Protein 3I0W (pdb70)

Organism: Clostridium acetobutylicum (strain ATCC 824 / DSM 792 / JCM 1419 / IAM 19013 / LMG 5710 / NBRC 13948 / NRRL B-527 / VKM B-1787 / 2291 / W) (NCBI:txid272562)

Solvent-accessible surface area: 13480 Å² total; per-residue (Å²): 109,8,18,85,127,42,86,100,109,195,69,2,0,20,0,70,82,8,112,32,3,81,16,98,18,0,4,42,0,11,0,6,15,22,12,131,128,36,159,112,22,13,4,7,0,17,11,92,87,52,3,0,12,0,41,49,101,63,122,37,1,15,1,53,55,9,64,55,98,34,4,122,104,52,2,0,67,5,0,0,2,102,71,69,0,36,90,1,20,132,72,9,35,184,28,111,81,2,96,149,6,1,65,80,0,69,1,2,0,2,1,69,16,46,22,17,22,3,0,0,2,10,1,0,19,35,139,46,181,28,76,79,4,72,118,0,1,58,48,0,0,88,102,23,14,125,141,25,146,24,124,77,133,99,38,52,0,23,5,72,46,92,97,0,64,121,9,72,78,137,36,0,86,101,1,52,0,39,105,18,1,89,58,0,63,40,0,0,33,41,26,111,100,48,106,14,79,23,145,133,2,70,86,27,86,36,86,89,0,6,93,39,0,76,108,2,82,25,11,27,76,50,6,0,0,7,0,0,1,4,0,4,36,27,32,19,0,0,2,8,32,71,44,0,50,69,5,0,56,85,61,37,22,48,115,128,37,57,93,148,133,0,29,60,72,0,49,143,98,18,30,84,20,0,0,2,0,6,3,3,1,22,6,64,0,72,71,70,110,88

Secondary structure (DSSP, 8-state):
----EEEE-SSEEEEES--S--HHHHHSSSS-SSEEE-TTS-EEEEETTEEEEEEEETTEEEEET--HHHIIIIIHHHTTTTS-HHHHHHHHTTSHHHHHHHHHTTT-------HHHHHHHHHHHTT--HHHHHHHHHHHHHHHSPEEEETTEEEEPPPPHHHHTT--HHHHHHTT-GGGHHHHHHHHHHHHTTSS-HHHHHHS-HHHHHHHHTTSTT--HHHHHHHHHHHH--TT-----HHHHHHHHHHTS-TT--HHHHHHHHHHHHGGGHHHHHHHHHHHHHHTT-

Sequence (290 aa):
MDFDMIEEKKDSVIVRNVENFELKDIFDCGQCFRWHHRQENGNYIGIIAFEKVVEVQKIGEDVVIYNINEEEFKNVWSEYFDLYRRDYGEIKKELSRDPLLKKSVDFGEGIRILRQDPFEILLSFIISANNRIPMIKKCINNISEKAGKKLEYKGKIYYAFPTVDKLHEFTEKDFEECTAGFRAKYLKDTVDRIYNGELNLEYIKSLNDNECHEELKKFMMGVGPQQVADCIMLFSMQKYSAFPVDTWVKKAMMSLYVAPDVSLKKIRDFGREKFGSLSGFAQQYLFYYARENNI

Radius of gyration: 18.71 Å; Cα contacts (8 Å, |Δi|>4): 494; chains: 1; bounding box: 48×48×46 Å

CATH classification: 3.30.310.260 (+2 more: 1.10.340.30, 1.10.1670.10)

Structure (mmCIF, N/CA/C/O backbone):
data_3I0W
#
_entry.id   3I0W
#
_cell.length_a   92.400
_cell.length_b   92.400
_cell.length_c   191.050
_cell.angle_alpha   90.00
_cell.angle_beta   90.00
_cell.angle_gamma   120.00
#
_symmetry.space_group_name_H-M   'P 65 2 2'
#
loop_
_entity.id
_entity.type
_entity.pdbx_description
1 polymer 8-oxoguanine-DNA-glycosylase
2 polymer "5'-D(*AP*TP*CP*CP*AP*(8OG)P*GP*TP*CP*TP*AP*CP*C)-3'"
3 polymer "5'-D(*GP*GP*TP*AP*GP*AP*CP*CP*TP*GP*GP*A)-3'"
4 non-polymer 1,2-ETHANEDIOL
5 non-polymer 'SODIUM ION'
6 water water
#
loop_
_atom_site.group_PDB
_atom_site.id
_atom_site.type_symbol
_atom_site.label_atom_id
_atom_site.label_alt_id
_atom_site.label_comp_id
_atom_site.label_asym_id
_atom_site.label_entity_id
_atom_site.label_seq_id
_atom_site.pdbx_PDB_ins_code
_atom_site.Cartn_x
_atom_site.Cartn_y
_atom_site.Cartn_z
_atom_site.occupancy
_atom_site.B_iso_or_equiv
_atom_site.auth_seq_id
_atom_site.auth_comp_id
_atom_site.auth_asym_id
_atom_site.auth_atom_id
_atom_site.pdbx_PDB_model_num
ATOM 1 N N . MET A 1 1 ? 45.624 -16.983 -1.421 1.00 18.89 1 MET A N 1
ATOM 2 C CA . MET A 1 1 ? 44.262 -17.551 -1.632 1.00 18.65 1 MET A CA 1
ATOM 3 C C . MET A 1 1 ? 44.130 -18.027 -3.071 1.00 18.83 1 MET A C 1
ATOM 4 O O . MET A 1 1 ? 44.811 -17.510 -3.961 1.00 18.01 1 MET A O 1
ATOM 9 N N . ASP A 1 2 ? 43.255 -19.006 -3.300 1.00 17.34 2 ASP A N 1
ATOM 10 C CA . ASP A 1 2 ? 43.063 -19.551 -4.641 1.00 17.64 2 ASP A CA 1
ATOM 11 C C . ASP A 1 2 ? 41.951 -18.907 -5.472 1.00 18.18 2 ASP A C 1
ATOM 12 O O . ASP A 1 2 ? 41.240 -19.579 -6.217 1.00 19.03 2 ASP A O 1
ATOM 17 N N . PHE A 1 3 ? 41.813 -17.593 -5.330 1.00 19.71 3 PHE A N 1
ATOM 18 C CA . PHE A 1 3 ? 40.845 -16.801 -6.088 1.00 20.72 3 PHE A CA 1
ATOM 19 C C . PHE A 1 3 ? 41.334 -15.365 -5.916 1.00 22.94 3 PHE A C 1
ATOM 20 O O . PHE A 1 3 ? 42.204 -15.118 -5.087 1.00 21.32 3 PHE A O 1
ATOM 28 N N . ASP A 1 4 ? 40.832 -14.413 -6.691 1.00 26.46 4 ASP A N 1
ATOM 29 C CA . ASP A 1 4 ? 41.330 -13.059 -6.483 1.00 30.77 4 ASP A CA 1
ATOM 30 C C . ASP A 1 4 ? 40.259 -12.043 -6.111 1.00 32.56 4 ASP A C 1
ATOM 31 O O . ASP A 1 4 ? 40.514 -11.131 -5.330 1.00 35.48 4 ASP A O 1
ATOM 36 N N . MET A 1 5 ? 39.064 -12.191 -6.663 1.00 34.38 5 MET A N 1
ATOM 37 C CA . MET A 1 5 ? 37.982 -11.272 -6.337 1.00 34.85 5 MET A CA 1
ATOM 38 C C . MET A 1 5 ? 36.632 -11.939 -6.511 1.00 34.36 5 MET A C 1
ATOM 39 O O . MET A 1 5 ? 36.534 -13.037 -7.059 1.00 33.64 5 MET A O 1
ATOM 44 N N . ILE A 1 6 ? 35.589 -11.278 -6.028 1.00 34.40 6 ILE A N 1
ATOM 45 C CA . ILE A 1 6 ? 34.244 -11.813 -6.142 1.00 35.02 6 ILE A CA 1
ATOM 46 C C . ILE A 1 6 ? 33.289 -10.722 -6.590 1.00 35.39 6 ILE A C 1
ATOM 47 O O . ILE A 1 6 ? 33.576 -9.534 -6.455 1.00 35.58 6 ILE A O 1
ATOM 52 N N . GLU A 1 7 ? 32.155 -11.140 -7.135 1.00 35.63 7 GLU A N 1
ATOM 53 C CA . GLU A 1 7 ? 31.133 -10.213 -7.591 1.00 37.34 7 GLU A CA 1
ATOM 54 C C . GLU A 1 7 ? 29.786 -10.675 -7.061 1.00 36.78 7 GLU A C 1
ATOM 55 O O . GLU A 1 7 ? 29.314 -11.758 -7.405 1.00 36.04 7 GLU A O 1
ATOM 61 N N . GLU A 1 8 ? 29.175 -9.855 -6.214 1.00 37.35 8 GLU A N 1
ATOM 62 C CA . GLU A 1 8 ? 27.878 -10.190 -5.647 1.00 38.61 8 GLU A CA 1
ATOM 63 C C . GLU A 1 8 ? 26.761 -9.842 -6.616 1.00 39.57 8 GLU A C 1
ATOM 64 O O . GLU A 1 8 ? 26.583 -8.680 -6.982 1.00 40.10 8 GLU A O 1
ATOM 70 N N . LYS A 1 9 ? 26.018 -10.857 -7.039 1.00 39.85 9 LYS A N 1
ATOM 71 C CA . LYS A 1 9 ? 24.904 -10.646 -7.946 1.00 40.41 9 LYS A CA 1
ATOM 72 C C . LYS A 1 9 ? 23.614 -10.700 -7.139 1.00 40.48 9 LYS A C 1
ATOM 73 O O . LYS A 1 9 ? 23.644 -10.863 -5.919 1.00 39.51 9 LYS A O 1
ATOM 79 N N . LYS A 1 10 ? 22.482 -10.566 -7.817 1.00 40.89 10 LYS A N 1
ATOM 80 C CA . LYS A 1 10 ? 21.192 -10.581 -7.143 1.00 41.52 10 LYS A CA 1
ATOM 81 C C . LYS A 1 10 ? 20.859 -11.914 -6.477 1.00 41.30 10 LYS A C 1
ATOM 82 O O . LYS A 1 10 ? 20.371 -11.944 -5.347 1.00 41.79 10 LYS A O 1
ATOM 88 N N . ASP A 1 11 ? 21.140 -13.010 -7.174 1.00 40.39 11 ASP A N 1
ATOM 89 C CA . ASP A 1 11 ? 20.829 -14.345 -6.673 1.00 40.37 11 ASP A CA 1
ATOM 90 C C . ASP A 1 11 ? 22.043 -15.202 -6.326 1.00 39.10 11 ASP A C 1
ATOM 91 O O . ASP A 1 11 ? 21.894 -16.375 -5.983 1.00 38.80 11 ASP A O 1
ATOM 96 N N . SER A 1 12 ? 23.239 -14.632 -6.410 1.00 36.56 12 SER A N 1
ATOM 97 C CA . SER A 1 12 ? 24.438 -15.406 -6.120 1.00 34.56 12 SER A CA 1
ATOM 98 C C . SER A 1 12 ? 25.697 -14.562 -5.982 1.00 33.14 12 SER A C 1
ATOM 99 O O . SER A 1 12 ? 25.642 -13.334 -5.912 1.00 33.19 12 SER A O 1
ATOM 102 N N . VAL A 1 13 ? 26.834 -15.250 -5.936 1.00 31.04 13 VAL A N 1
ATOM 103 C CA . VAL A 1 13 ? 28.137 -14.610 -5.828 1.00 29.01 13 VAL A CA 1
ATOM 104 C C . VAL A 1 13 ? 29.073 -15.308 -6.802 1.00 28.66 13 VAL A C 1
ATOM 105 O O . VAL A 1 13 ? 29.125 -16.538 -6.850 1.00 27.03 13 VAL A O 1
ATOM 109 N N . ILE A 1 14 ? 29.800 -14.523 -7.590 1.00 26.99 14 ILE A N 1
ATOM 110 C CA . ILE A 1 14 ? 30.733 -15.085 -8.552 1.00 25.56 14 ILE A CA 1
ATOM 111 C C . ILE A 1 14 ? 32.147 -14.938 -8.011 1.00 24.10 14 ILE A C 1
ATOM 112 O O . ILE A 1 14 ? 32.578 -13.840 -7.660 1.00 24.39 14 ILE A O 1
ATOM 117 N N . VAL A 1 1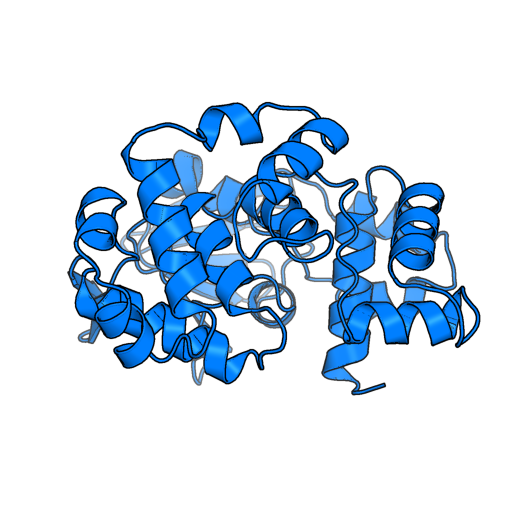5 ? 32.855 -16.057 -7.922 1.00 22.81 15 VAL A N 1
ATOM 118 C CA . VAL A 1 15 ? 34.225 -16.054 -7.433 1.00 23.20 15 VAL A CA 1
ATOM 119 C C . VAL A 1 15 ? 35.113 -16.103 -8.672 1.00 22.60 15 VAL A C 1
ATOM 120 O O . VAL A 1 15 ? 35.046 -17.054 -9.451 1.00 22.54 15 VAL A O 1
ATOM 124 N N . ARG A 1 16 ? 35.932 -15.068 -8.850 1.00 22.21 16 ARG A N 1
ATOM 125 C CA . ARG A 1 16 ? 36.816 -14.952 -10.012 1.00 23.19 16 ARG A CA 1
ATOM 126 C C . ARG A 1 16 ? 38.234 -15.499 -9.823 1.00 22.07 16 ARG A C 1
ATOM 127 O O . ARG A 1 16 ? 38.743 -15.570 -8.707 1.00 22.99 16 ARG A O 1
ATOM 135 N N . ASN A 1 17 ? 38.865 -15.868 -10.936 1.00 24.22 17 ASN A N 1
ATOM 136 C CA . ASN A 1 17 ? 40.240 -16.371 -10.939 1.00 22.97 17 ASN A CA 1
ATOM 137 C C . ASN A 1 17 ? 40.473 -17.551 -9.995 1.00 20.65 17 ASN A C 1
ATOM 138 O O . ASN A 1 17 ? 41.483 -17.591 -9.298 1.00 21.78 17 ASN A O 1
ATOM 143 N N . VAL A 1 18 ? 39.561 -18.516 -9.974 1.00 20.88 18 VAL A N 1
ATOM 144 C CA . VAL A 1 18 ? 39.717 -19.663 -9.080 1.00 20.14 18 VAL A CA 1
ATOM 145 C C . VAL A 1 18 ? 40.699 -20.699 -9.626 1.00 20.63 18 VAL A C 1
ATOM 146 O O . VAL A 1 18 ? 40.711 -20.987 -10.824 1.00 20.80 18 VAL A O 1
ATOM 150 N N . GLU A 1 19 ? 41.530 -21.246 -8.741 1.00 17.62 19 GLU A N 1
ATOM 151 C CA . GLU A 1 19 ? 42.501 -22.267 -9.126 1.00 17.24 19 GLU A CA 1
ATOM 152 C C . GLU A 1 19 ? 42.369 -23.484 -8.215 1.00 16.67 19 GLU A C 1
ATOM 153 O O . GLU A 1 19 ? 41.942 -23.357 -7.066 1.00 16.63 19 GLU A O 1
ATOM 159 N N . ASN A 1 20 ? 42.737 -24.655 -8.735 1.00 14.96 20 ASN A N 1
ATOM 160 C CA . ASN A 1 20 ? 42.679 -25.905 -7.971 1.00 15.91 20 ASN A CA 1
ATOM 161 C C . ASN A 1 20 ? 41.290 -26.077 -7.380 1.00 16.92 20 ASN A C 1
ATOM 162 O O . ASN A 1 20 ? 41.130 -26.242 -6.167 1.00 16.52 20 ASN A O 1
ATOM 167 N N . PHE A 1 21 ? 40.290 -26.059 -8.253 1.00 16.72 21 PHE A N 1
ATOM 168 C CA . PHE A 1 21 ? 38.903 -26.151 -7.827 1.00 16.79 21 PHE A CA 1
ATOM 169 C C . PHE A 1 21 ? 38.055 -26.810 -8.916 1.00 17.10 21 PHE A C 1
ATOM 170 O O . PHE A 1 21 ? 37.706 -26.175 -9.913 1.00 17.93 21 PHE A O 1
ATOM 178 N N . GLU A 1 22 ? 37.736 -28.086 -8.738 1.00 15.92 22 GLU A N 1
ATOM 179 C CA . GLU A 1 22 ? 36.896 -28.790 -9.703 1.00 15.99 22 GLU A CA 1
ATOM 180 C C . GLU A 1 22 ? 35.778 -29.448 -8.897 1.00 16.93 22 GLU A C 1
ATOM 181 O O . GLU A 1 22 ? 36.032 -30.097 -7.883 1.00 13.55 22 GLU A O 1
ATOM 187 N N . LEU A 1 23 ? 34.540 -29.272 -9.347 1.00 15.83 23 LEU A N 1
ATOM 188 C CA . LEU A 1 23 ? 33.389 -29.804 -8.627 1.00 17.06 23 LEU A CA 1
ATOM 189 C C . LEU A 1 23 ? 33.378 -31.299 -8.329 1.00 15.34 23 LEU A C 1
ATOM 190 O O . LEU A 1 23 ? 33.141 -31.694 -7.193 1.00 14.97 23 LEU A O 1
ATOM 195 N N . LYS A 1 24 ? 33.623 -32.138 -9.329 1.00 15.11 24 LYS A N 1
ATOM 196 C CA . LYS A 1 24 ? 33.608 -33.573 -9.073 1.00 17.52 24 LYS A CA 1
ATOM 197 C C . LYS A 1 24 ? 34.683 -33.958 -8.053 1.00 16.81 24 LYS A C 1
ATOM 198 O O . LYS A 1 24 ? 34.436 -34.747 -7.137 1.00 15.23 24 LYS A O 1
ATOM 204 N N . ASP A 1 25 ? 35.875 -33.392 -8.214 1.00 15.16 25 ASP A N 1
ATOM 205 C CA . ASP A 1 25 ? 36.985 -33.681 -7.310 1.00 15.39 25 ASP A CA 1
ATOM 206 C C . ASP A 1 25 ? 36.631 -33.327 -5.866 1.00 13.94 25 ASP A C 1
ATOM 207 O O . ASP A 1 25 ? 36.892 -34.095 -4.944 1.00 15.13 25 ASP A O 1
ATOM 212 N N . ILE A 1 26 ? 36.034 -32.159 -5.675 1.00 12.65 26 ILE A N 1
ATOM 213 C CA . ILE A 1 26 ? 35.665 -31.710 -4.339 1.00 13.57 26 ILE A CA 1
ATOM 214 C C . ILE A 1 26 ? 34.513 -32.488 -3.706 1.00 13.76 26 ILE A C 1
ATOM 215 O O . ILE A 1 26 ? 34.627 -32.995 -2.587 1.00 13.17 26 ILE A O 1
ATOM 220 N N . PHE A 1 27 ? 33.406 -32.591 -4.430 1.00 13.08 27 PHE A N 1
ATOM 221 C CA . PHE A 1 27 ? 32.222 -33.247 -3.889 1.00 14.79 27 PHE A CA 1
ATOM 222 C C . PHE A 1 27 ? 32.149 -34.763 -3.937 1.00 15.68 27 PHE A C 1
ATOM 223 O O . PHE A 1 27 ? 31.383 -35.368 -3.183 1.00 15.36 27 PHE A O 1
ATOM 231 N N . ASP A 1 28 ? 32.938 -35.388 -4.800 1.00 14.99 28 ASP A N 1
ATOM 232 C CA . ASP A 1 28 ? 32.895 -36.838 -4.894 1.00 15.94 28 ASP A CA 1
ATOM 233 C C . ASP A 1 28 ? 34.144 -37.551 -4.401 1.00 15.09 28 ASP A C 1
ATOM 234 O O . ASP A 1 28 ? 34.279 -38.756 -4.593 1.00 15.71 28 ASP A O 1
ATOM 239 N N . CYS A 1 29 ? 35.047 -36.826 -3.748 1.00 15.57 29 CYS A N 1
ATOM 240 C CA . CYS A 1 29 ? 36.273 -37.450 -3.262 1.00 13.96 29 CYS A CA 1
ATOM 241 C C . CYS A 1 29 ? 36.094 -38.208 -1.948 1.00 14.23 29 CYS A C 1
ATOM 242 O O . CYS A 1 29 ? 37.068 -38.711 -1.393 1.00 15.70 29 CYS A O 1
ATOM 245 N N . GLY A 1 30 ? 34.857 -38.272 -1.453 1.00 13.86 30 GLY A N 1
ATOM 246 C CA . GLY A 1 30 ? 34.571 -39.008 -0.229 1.00 13.20 30 GLY A CA 1
ATOM 247 C C . GLY A 1 30 ? 34.376 -38.234 1.064 1.00 12.72 30 GLY A C 1
ATOM 248 O O . GLY A 1 30 ? 33.830 -38.760 2.034 1.00 13.60 30 GLY A O 1
ATOM 249 N N . GLN A 1 31 ? 34.797 -36.977 1.077 1.00 11.18 31 GLN A N 1
ATOM 250 C CA . GLN A 1 31 ? 34.728 -36.151 2.281 1.00 11.62 31 GLN A CA 1
ATOM 251 C C . GLN A 1 31 ? 33.359 -35.634 2.704 1.00 11.52 31 GLN A C 1
ATOM 252 O O . GLN A 1 31 ? 33.173 -35.272 3.863 1.00 12.63 31 GLN A O 1
ATOM 258 N N . CYS A 1 32 ? 32.411 -35.581 1.776 1.00 11.10 32 CYS A N 1
ATOM 259 C CA . CYS A 1 32 ? 31.093 -35.048 2.102 1.00 12.03 32 CYS A CA 1
ATOM 260 C C . CYS A 1 32 ? 29.953 -35.932 1.621 1.00 12.41 32 CYS A C 1
ATOM 261 O O . CYS A 1 32 ? 30.107 -36.717 0.685 1.00 12.96 32 CYS A O 1
ATOM 264 N N . PHE A 1 33 ? 28.799 -35.772 2.258 1.00 13.31 33 PHE A N 1
ATOM 265 C CA . PHE A 1 33 ? 27.642 -36.603 1.957 1.00 13.35 33 PHE A CA 1
ATOM 266 C C . PHE A 1 33 ? 26.358 -35.889 1.553 1.00 15.04 33 PHE A C 1
ATOM 267 O O . PHE A 1 33 ? 25.388 -36.546 1.173 1.00 14.98 33 PHE A O 1
ATOM 275 N N . ARG A 1 34 ? 26.325 -34.565 1.633 1.00 14.56 34 ARG A N 1
ATOM 276 C CA . ARG A 1 34 ? 25.095 -33.868 1.279 1.00 14.91 34 ARG A CA 1
ATOM 277 C C . ARG A 1 34 ? 25.159 -33.004 0.025 1.00 15.24 34 ARG A C 1
ATOM 278 O O . ARG A 1 34 ? 24.418 -32.032 -0.096 1.00 16.00 34 ARG A O 1
ATOM 286 N N . TRP A 1 35 ? 26.046 -33.356 -0.901 1.00 15.42 35 TRP A N 1
ATOM 287 C CA . TRP A 1 35 ? 26.156 -32.627 -2.158 1.00 16.80 35 TRP A CA 1
ATOM 288 C C . TRP A 1 35 ? 25.705 -33.583 -3.255 1.00 18.80 35 TRP A C 1
ATOM 289 O O . TRP A 1 35 ? 26.158 -34.724 -3.322 1.00 20.72 35 TRP A O 1
ATOM 300 N N A HIS A 1 36 ? 24.803 -33.123 -4.115 0.50 20.02 36 HIS A N 1
ATOM 301 N N B HIS A 1 36 ? 24.811 -33.105 -4.114 0.50 19.94 36 HIS A N 1
ATOM 302 C CA A HIS A 1 36 ? 24.292 -33.976 -5.181 0.50 20.59 36 HIS A CA 1
ATOM 303 C CA B HIS A 1 36 ? 24.258 -33.926 -5.184 0.50 20.56 36 HIS A CA 1
ATOM 304 C C A HIS A 1 36 ? 24.505 -33.356 -6.557 0.50 20.27 36 HIS A C 1
ATOM 305 C C B HIS A 1 36 ? 24.521 -33.333 -6.565 0.50 20.22 36 HIS A C 1
ATOM 306 O O A HIS A 1 36 ? 24.149 -32.203 -6.792 0.50 19.23 36 HIS A O 1
ATOM 307 O O B HIS A 1 36 ? 24.214 -32.168 -6.815 0.50 19.32 36 HIS A O 1
ATOM 320 N N . ARG A 1 37 ? 25.086 -34.138 -7.461 1.00 20.79 37 ARG A N 1
ATOM 321 C CA . ARG A 1 37 ? 25.364 -33.681 -8.817 1.00 22.22 37 ARG A CA 1
ATOM 322 C C . ARG A 1 37 ? 24.068 -33.519 -9.596 1.00 23.58 37 ARG A C 1
ATOM 323 O O . ARG A 1 37 ? 23.190 -34.381 -9.544 1.00 24.31 37 ARG A O 1
ATOM 331 N N . GLN A 1 38 ? 23.959 -32.411 -10.318 1.00 25.09 38 GLN A N 1
ATOM 332 C CA . GLN A 1 38 ? 22.778 -32.141 -11.122 1.00 27.85 38 GLN A CA 1
ATOM 333 C C . GLN A 1 38 ? 23.049 -32.560 -12.562 1.00 30.34 38 GLN A C 1
ATOM 334 O O . GLN A 1 38 ? 24.200 -32.718 -12.970 1.00 30.12 38 GLN A O 1
ATOM 340 N N . GLU A 1 39 ? 21.979 -32.745 -13.324 1.00 32.17 39 GLU A N 1
ATOM 341 C CA . GLU A 1 39 ? 22.083 -33.155 -14.716 1.00 34.06 39 GLU A CA 1
ATOM 342 C C . GLU A 1 39 ? 23.066 -32.296 -15.510 1.00 33.22 39 GLU A C 1
ATOM 343 O O . GLU A 1 39 ? 23.820 -32.809 -16.335 1.00 34.85 39 GLU A O 1
ATOM 349 N N . ASN A 1 40 ? 23.059 -30.993 -15.251 1.00 33.31 40 ASN A N 1
ATOM 350 C CA . ASN A 1 40 ? 23.932 -30.056 -15.956 1.00 32.50 40 ASN A CA 1
ATOM 351 C C . ASN A 1 40 ? 25.358 -29.956 -15.418 1.00 32.19 40 ASN A C 1
ATOM 352 O O . ASN A 1 40 ? 26.139 -29.125 -15.880 1.00 32.68 40 ASN A O 1
ATOM 357 N N . GLY A 1 41 ? 25.700 -30.786 -14.439 1.00 30.41 41 GLY A N 1
ATOM 358 C CA . GLY A 1 41 ? 27.047 -30.740 -13.900 1.00 27.68 41 GLY A CA 1
ATOM 359 C C . GLY A 1 41 ? 27.196 -29.931 -12.626 1.00 26.40 41 GLY A C 1
ATOM 360 O O . GLY A 1 41 ? 28.231 -30.009 -11.960 1.00 26.06 41 GLY A O 1
ATOM 361 N N . ASN A 1 42 ? 26.182 -29.139 -12.289 1.00 24.17 42 ASN A N 1
ATOM 362 C CA . ASN A 1 42 ? 26.228 -28.343 -11.066 1.00 23.91 42 ASN A CA 1
ATOM 363 C C . ASN A 1 42 ? 26.029 -29.291 -9.898 1.00 21.45 42 ASN A C 1
ATOM 364 O O . ASN A 1 42 ? 25.683 -30.458 -10.088 1.00 21.75 42 ASN A O 1
ATOM 369 N N . TYR A 1 43 ? 26.253 -28.786 -8.690 1.00 21.14 43 TYR A N 1
ATOM 370 C CA . TYR A 1 43 ? 26.045 -29.574 -7.482 1.00 18.33 43 TYR A CA 1
ATOM 371 C C . TYR A 1 43 ? 25.221 -28.750 -6.511 1.00 17.06 43 TYR A C 1
ATOM 372 O O . TYR A 1 43 ? 25.458 -27.557 -6.343 1.00 17.83 43 TYR A O 1
ATOM 381 N N . ILE A 1 44 ? 24.239 -29.385 -5.887 1.00 16.93 44 ILE A N 1
ATOM 382 C CA . ILE A 1 44 ? 23.412 -28.708 -4.904 1.00 16.81 44 ILE A CA 1
ATOM 383 C C . ILE A 1 44 ? 23.707 -29.381 -3.572 1.00 14.70 44 ILE A C 1
ATOM 384 O O . ILE A 1 44 ? 23.725 -30.609 -3.482 1.00 15.81 44 ILE A O 1
ATOM 389 N N . GLY A 1 45 ? 23.954 -28.577 -2.546 1.00 15.14 45 GLY A N 1
ATOM 390 C CA . GLY A 1 45 ? 24.261 -29.146 -1.250 1.00 14.86 45 GLY A CA 1
ATOM 391 C C . GLY A 1 45 ? 23.595 -28.433 -0.095 1.00 14.30 45 GLY A C 1
ATOM 392 O O . GLY A 1 45 ? 23.100 -27.309 -0.234 1.00 14.71 45 GLY A O 1
ATOM 393 N N A ILE A 1 46 ? 23.569 -29.096 1.056 0.50 14.25 46 ILE A N 1
ATOM 394 N N B ILE A 1 46 ? 23.580 -29.097 1.055 0.50 14.18 46 ILE A N 1
ATOM 395 C CA A ILE A 1 46 ? 22.974 -28.520 2.251 0.50 13.75 46 ILE A CA 1
ATOM 396 C CA B ILE A 1 46 ? 22.977 -28.541 2.255 0.50 13.65 46 ILE A CA 1
ATOM 397 C C A ILE A 1 46 ? 24.007 -28.528 3.368 0.50 13.53 46 ILE A C 1
ATOM 398 C C B ILE A 1 46 ? 24.011 -28.532 3.373 0.50 13.47 46 ILE A C 1
ATOM 399 O O A ILE A 1 46 ? 24.468 -29.587 3.790 0.50 14.15 46 ILE A O 1
ATOM 400 O O B ILE A 1 46 ? 24.479 -29.586 3.800 0.50 14.15 46 ILE A O 1
ATOM 409 N N . ALA A 1 47 ? 24.368 -27.341 3.839 1.00 14.30 47 ALA A N 1
ATOM 410 C CA . ALA A 1 47 ? 25.346 -27.204 4.908 1.00 14.48 47 ALA A CA 1
ATOM 411 C C . ALA A 1 47 ? 25.080 -25.916 5.660 1.00 14.92 47 ALA A C 1
ATOM 412 O O . ALA A 1 47 ? 24.621 -24.934 5.080 1.00 14.61 47 ALA A O 1
ATOM 414 N N . PHE A 1 48 ? 25.367 -25.932 6.957 1.00 16.38 48 PHE A N 1
ATOM 415 C CA . PHE A 1 48 ? 25.162 -24.771 7.806 1.00 18.41 48 PHE A CA 1
ATOM 416 C C . PHE A 1 48 ? 23.781 -24.147 7.620 1.00 19.27 48 PHE A C 1
ATOM 417 O O . PHE A 1 48 ? 23.639 -22.930 7.465 1.00 19.06 48 PHE A O 1
ATOM 425 N N . GLU A 1 49 ? 22.766 -25.007 7.644 1.00 18.26 49 GLU A N 1
ATOM 426 C CA . GLU A 1 49 ? 21.373 -24.600 7.508 1.00 18.34 49 GLU A CA 1
ATOM 427 C C . GLU A 1 49 ? 21.054 -23.783 6.263 1.00 18.92 49 GLU A C 1
ATOM 428 O O . GLU A 1 49 ? 20.184 -22.910 6.282 1.00 17.81 49 GLU A O 1
ATOM 434 N N . LYS A 1 50 ? 21.754 -24.079 5.175 1.00 17.52 50 LYS A N 1
ATOM 435 C CA . LYS A 1 50 ? 21.524 -23.382 3.920 1.00 19.17 50 LYS A CA 1
ATOM 436 C C . LYS A 1 50 ? 21.612 -24.317 2.729 1.00 18.62 50 LYS A C 1
ATOM 437 O O . LYS A 1 50 ? 22.302 -25.333 2.780 1.00 19.24 50 LYS A O 1
ATOM 443 N N . VAL A 1 51 ? 20.886 -23.983 1.667 1.00 18.24 51 VAL A N 1
ATOM 444 C CA . VAL A 1 51 ? 20.945 -24.763 0.437 1.00 19.35 51 VAL A CA 1
ATOM 445 C C . VAL A 1 51 ? 21.794 -23.919 -0.499 1.00 19.13 51 VAL A C 1
ATOM 446 O O . VAL A 1 51 ? 21.541 -22.728 -0.679 1.00 19.63 51 VAL A O 1
ATOM 450 N N . VAL A 1 52 ? 22.809 -24.537 -1.085 1.00 19.52 52 VAL A N 1
ATOM 451 C CA . VAL A 1 52 ? 23.716 -23.832 -1.975 1.00 21.29 52 VAL A CA 1
ATOM 452 C C . VAL A 1 52 ? 23.916 -24.621 -3.261 1.00 20.47 52 VAL A C 1
ATOM 453 O O . VAL A 1 52 ? 23.952 -25.848 -3.239 1.00 20.14 52 VAL A O 1
ATOM 457 N N . GLU A 1 53 ? 24.020 -23.917 -4.383 1.00 19.60 53 GLU A N 1
ATOM 458 C CA . GLU A 1 53 ? 24.260 -24.574 -5.663 1.00 19.56 53 GLU A CA 1
ATOM 459 C C . GLU A 1 53 ? 25.554 -23.997 -6.220 1.00 19.01 53 GLU A C 1
ATOM 460 O O . GLU A 1 53 ? 25.747 -22.784 -6.228 1.00 19.42 53 GLU A O 1
ATOM 466 N N . VAL A 1 54 ? 26.448 -24.866 -6.671 1.00 19.77 54 VAL A N 1
ATOM 467 C CA . VAL A 1 54 ? 27.723 -24.407 -7.198 1.00 19.85 54 VAL A CA 1
ATOM 468 C C . VAL A 1 54 ? 27.925 -24.827 -8.644 1.00 19.30 54 VAL A C 1
ATOM 469 O O . VAL A 1 54 ? 27.654 -25.968 -9.021 1.00 19.86 54 VAL A O 1
ATOM 473 N N . GLN A 1 55 ? 28.399 -23.885 -9.449 1.00 21.73 55 GLN A N 1
ATOM 474 C CA . GLN A 1 55 ? 28.657 -24.127 -10.860 1.00 22.14 55 GLN A CA 1
ATOM 475 C C . GLN A 1 55 ? 30.037 -23.583 -11.213 1.00 21.91 55 GLN A C 1
ATOM 476 O O . GLN A 1 55 ? 30.430 -22.518 -10.744 1.00 22.05 55 GLN A O 1
ATOM 482 N N . LYS A 1 56 ? 30.770 -24.326 -12.032 1.00 21.67 56 LYS A N 1
ATOM 483 C CA . LYS A 1 56 ? 32.102 -23.911 -12.455 1.00 23.31 56 LYS A CA 1
ATOM 484 C C . LYS A 1 56 ? 32.041 -23.637 -13.950 1.00 22.20 56 LYS A C 1
ATOM 485 O O . LYS A 1 56 ? 31.628 -24.496 -14.726 1.00 22.56 56 LYS A O 1
ATOM 491 N N . ILE A 1 57 ? 32.425 -22.432 -14.350 1.00 21.61 57 ILE A N 1
ATOM 492 C CA . ILE A 1 57 ? 32.427 -22.066 -15.763 1.00 22.04 57 ILE A CA 1
ATOM 493 C C . ILE A 1 57 ? 33.781 -21.441 -16.056 1.00 21.32 57 ILE A C 1
ATOM 494 O O . ILE A 1 57 ? 34.040 -20.294 -15.693 1.00 21.72 57 ILE A O 1
ATOM 499 N N . GLY A 1 58 ? 34.651 -22.206 -16.702 1.00 23.00 58 GLY A N 1
ATOM 500 C CA . GLY A 1 58 ? 35.973 -21.699 -16.995 1.00 23.45 58 GLY A CA 1
ATOM 501 C C . GLY A 1 58 ? 36.732 -21.492 -15.699 1.00 24.16 58 GLY A C 1
ATOM 502 O O . GLY A 1 58 ? 36.819 -22.401 -14.873 1.00 25.99 58 GLY A O 1
ATOM 503 N N . GLU A 1 59 ? 37.265 -20.290 -15.507 1.00 22.44 59 GLU A N 1
ATOM 504 C CA . GLU A 1 59 ? 38.027 -19.985 -14.307 1.00 23.00 59 GLU A CA 1
ATOM 505 C C . GLU A 1 59 ? 37.171 -19.342 -13.221 1.00 22.76 59 GLU A C 1
ATOM 506 O O . GLU A 1 59 ? 37.686 -18.901 -12.194 1.00 21.67 59 GLU A O 1
ATOM 512 N N . ASP A 1 60 ? 35.862 -19.303 -13.445 1.00 21.31 60 ASP A N 1
ATOM 513 C CA . ASP A 1 60 ? 34.955 -18.709 -12.472 1.00 23.45 60 ASP A CA 1
ATOM 514 C C . ASP A 1 60 ? 34.043 -19.724 -11.804 1.00 23.14 60 ASP A C 1
ATOM 515 O O . ASP A 1 60 ? 33.616 -20.702 -12.417 1.00 23.93 60 ASP A O 1
ATOM 520 N N . VAL A 1 61 ? 33.751 -19.476 -10.534 1.00 22.93 61 VAL A N 1
ATOM 521 C CA . VAL A 1 61 ? 32.866 -20.329 -9.760 1.00 21.84 61 VAL A CA 1
ATOM 522 C C . VAL A 1 61 ? 31.665 -19.485 -9.359 1.00 21.29 61 VAL A C 1
ATOM 523 O O . VAL A 1 61 ? 31.821 -18.386 -8.836 1.00 23.53 61 VAL A O 1
ATOM 527 N N . VAL A 1 62 ? 30.469 -19.988 -9.633 1.00 22.18 62 VAL A N 1
ATOM 528 C CA . VAL A 1 62 ? 29.261 -19.270 -9.264 1.00 21.77 62 VAL A CA 1
ATOM 529 C C . VAL A 1 62 ? 28.614 -20.014 -8.105 1.00 20.34 62 VAL A C 1
ATOM 530 O O . VAL A 1 62 ? 28.340 -21.209 -8.205 1.00 20.86 62 VAL A O 1
ATOM 534 N N . ILE A 1 63 ? 28.396 -19.313 -7.000 1.00 19.49 63 ILE A N 1
ATOM 535 C CA . ILE A 1 63 ? 27.761 -19.921 -5.839 1.00 20.12 63 ILE A CA 1
ATOM 536 C C . ILE A 1 63 ? 26.380 -19.295 -5.681 1.00 20.86 63 ILE A C 1
ATOM 537 O O . ILE A 1 63 ? 26.253 -18.154 -5.240 1.00 21.90 63 ILE A O 1
ATOM 542 N N . TYR A 1 64 ? 25.352 -20.053 -6.048 1.00 21.30 64 TYR A N 1
ATOM 543 C CA . TYR A 1 64 ? 23.975 -19.579 -5.971 1.00 22.54 64 TYR A CA 1
ATOM 544 C C . TYR A 1 64 ? 23.393 -19.632 -4.562 1.00 23.21 64 TYR A C 1
ATOM 545 O O . TYR A 1 64 ? 23.779 -20.469 -3.743 1.00 22.98 64 TYR A O 1
ATOM 554 N N . ASN A 1 65 ? 22.461 -18.719 -4.305 1.00 23.67 65 ASN A N 1
ATOM 555 C CA . ASN A 1 65 ? 21.745 -18.607 -3.036 1.00 23.50 65 ASN A CA 1
ATOM 556 C C . ASN A 1 65 ? 22.515 -18.047 -1.839 1.00 24.10 65 ASN A C 1
ATOM 557 O O . ASN A 1 65 ? 22.177 -18.330 -0.691 1.00 24.83 65 ASN A O 1
ATOM 562 N N . ILE A 1 66 ? 23.547 -17.252 -2.103 1.00 24.15 66 ILE A N 1
ATOM 563 C CA . ILE A 1 66 ? 24.316 -16.626 -1.028 1.00 23.50 66 ILE A CA 1
ATOM 564 C C . ILE A 1 66 ? 24.695 -15.213 -1.459 1.00 24.15 66 ILE A C 1
ATOM 565 O O . ILE A 1 66 ? 24.665 -14.898 -2.650 1.00 24.85 66 ILE A O 1
ATOM 570 N N . ASN A 1 67 ? 25.038 -14.367 -0.493 1.00 24.66 67 ASN A N 1
ATOM 571 C CA . ASN A 1 67 ? 25.455 -13.001 -0.791 1.00 26.42 67 ASN A CA 1
ATOM 572 C C . ASN A 1 67 ? 26.909 -12.824 -0.368 1.00 26.28 67 ASN A C 1
ATOM 573 O O . ASN A 1 67 ? 27.540 -13.772 0.104 1.00 24.83 67 ASN A O 1
ATOM 578 N N . GLU A 1 68 ? 27.442 -11.617 -0.529 1.00 26.03 68 GLU A N 1
ATOM 579 C CA . GLU A 1 68 ? 28.835 -11.362 -0.178 1.00 27.60 68 GLU A CA 1
ATOM 580 C C . GLU A 1 68 ? 29.154 -11.531 1.301 1.00 26.69 68 GLU A C 1
ATOM 581 O O . GLU A 1 68 ? 30.229 -12.019 1.653 1.00 27.44 68 GLU A O 1
ATOM 587 N N . GLU A 1 69 ? 28.235 -11.119 2.167 1.00 25.56 69 GLU A N 1
ATOM 588 C CA . GLU A 1 69 ? 28.446 -11.250 3.603 1.00 25.56 69 GLU A CA 1
ATOM 589 C C . GLU A 1 69 ? 28.596 -12.725 3.972 1.00 23.64 69 GLU A C 1
ATOM 590 O O . GLU A 1 69 ? 29.447 -13.087 4.784 1.00 24.84 69 GLU A O 1
ATOM 596 N N . GLU A 1 70 ? 27.769 -13.569 3.363 1.00 23.74 70 GLU A N 1
ATOM 597 C CA . GLU A 1 70 ? 27.804 -15.004 3.626 1.00 22.33 70 GLU A CA 1
ATOM 598 C C . GLU A 1 70 ? 29.071 -15.644 3.063 1.00 21.91 70 GLU A C 1
ATOM 599 O O . GLU A 1 70 ? 29.619 -16.578 3.649 1.00 20.23 70 GLU A O 1
ATOM 605 N N . PHE A 1 71 ? 29.535 -15.146 1.922 1.00 21.24 71 PHE A N 1
ATOM 606 C CA . PHE A 1 71 ? 30.753 -15.679 1.328 1.00 21.04 71 PHE A CA 1
ATOM 607 C C . PHE A 1 71 ? 31.923 -15.397 2.266 1.00 21.61 71 PHE A C 1
ATOM 608 O O . PHE A 1 71 ? 32.738 -16.274 2.545 1.00 20.18 71 PHE A O 1
ATOM 616 N N . LYS A 1 72 ? 31.998 -14.163 2.754 1.00 22.44 72 LYS A N 1
ATOM 617 C CA . LYS A 1 72 ? 33.074 -13.763 3.649 1.00 23.68 72 LYS A CA 1
ATOM 618 C C . LYS A 1 72 ? 33.108 -14.509 4.975 1.00 23.62 72 LYS A C 1
ATOM 619 O O . LYS A 1 72 ? 34.161 -14.967 5.410 1.00 24.25 72 LYS A O 1
ATOM 625 N N . ASN A 1 73 ? 31.954 -14.637 5.614 1.00 22.96 73 ASN A N 1
ATOM 626 C CA . ASN A 1 73 ? 31.892 -15.279 6.917 1.00 23.35 73 ASN A CA 1
ATOM 627 C C . ASN A 1 73 ? 31.674 -16.783 6.955 1.00 21.26 73 ASN A C 1
ATOM 628 O O . ASN A 1 73 ? 31.925 -17.408 7.986 1.00 21.75 73 ASN A O 1
ATOM 633 N N . VAL A 1 74 ? 31.224 -17.371 5.850 1.00 19.01 74 VAL A N 1
ATOM 634 C CA . VAL A 1 74 ? 30.969 -18.808 5.833 1.00 19.03 74 VAL A CA 1
ATOM 635 C C . VAL A 1 74 ? 31.538 -19.620 4.671 1.00 19.35 74 VAL A C 1
ATOM 636 O O . VAL A 1 74 ? 32.359 -20.514 4.864 1.00 17.97 74 VAL A O 1
ATOM 640 N N . TRP A 1 75 ? 31.104 -19.303 3.461 1.00 18.13 75 TRP A N 1
ATOM 641 C CA . TRP A 1 75 ? 31.512 -20.086 2.307 1.00 17.05 75 TRP A CA 1
ATOM 642 C C . TRP A 1 75 ? 32.944 -19.997 1.806 1.00 15.56 75 TRP A C 1
ATOM 643 O O . TRP A 1 75 ? 33.442 -20.962 1.223 1.00 13.72 75 TRP A O 1
ATOM 654 N N . SER A 1 76 ? 33.617 -18.871 2.029 1.00 15.63 76 SER A N 1
ATOM 655 C CA . SER A 1 76 ? 35.005 -18.764 1.592 1.00 15.29 76 SER A CA 1
ATOM 656 C C . SER A 1 76 ? 35.832 -19.795 2.361 1.00 14.31 76 SER A C 1
ATOM 657 O O . SER A 1 76 ? 36.669 -20.484 1.775 1.00 14.46 76 SER A O 1
ATOM 660 N N . GLU A 1 77 ? 35.594 -19.914 3.668 1.00 13.51 77 GLU A N 1
ATOM 661 C CA . GLU A 1 77 ? 36.322 -20.897 4.470 1.00 12.94 77 GLU A CA 1
ATOM 662 C C . GLU A 1 77 ? 35.781 -22.307 4.220 1.00 11.37 77 GLU A C 1
ATOM 663 O O . GLU A 1 77 ? 36.533 -23.280 4.268 1.00 13.18 77 GLU A O 1
ATOM 669 N N . TYR A 1 78 ? 34.484 -22.424 3.946 1.00 12.00 78 TYR A N 1
ATOM 670 C CA . TYR A 1 78 ? 33.898 -23.743 3.685 1.00 11.78 78 TYR A CA 1
ATOM 671 C C . TYR A 1 78 ? 34.654 -24.432 2.556 1.00 11.98 78 TYR A C 1
ATOM 672 O O . TYR A 1 78 ? 34.956 -25.625 2.626 1.00 11.66 78 TYR A O 1
ATOM 681 N N . PHE A 1 79 ? 34.948 -23.678 1.502 1.00 12.21 79 PHE A N 1
ATOM 682 C CA . PHE A 1 79 ? 35.669 -24.228 0.359 1.00 11.77 79 PHE A CA 1
ATOM 683 C C . PHE A 1 79 ? 37.187 -24.093 0.494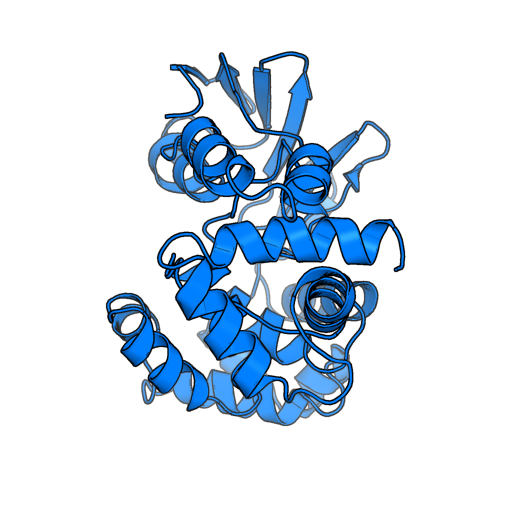 1.00 11.89 79 PHE A C 1
ATOM 684 O O . PHE A 1 79 ? 37.930 -24.315 -0.472 1.00 11.71 79 PHE A O 1
ATOM 692 N N . ASP A 1 80 ? 37.629 -23.753 1.706 1.00 10.56 80 ASP A N 1
ATOM 693 C CA . ASP A 1 80 ? 39.047 -23.592 2.044 1.00 10.36 80 ASP A CA 1
ATOM 694 C C . ASP A 1 80 ? 39.768 -22.725 1.016 1.00 11.82 80 ASP A C 1
ATOM 695 O O . ASP A 1 80 ? 40.918 -22.987 0.664 1.00 11.33 80 ASP A O 1
ATOM 700 N N . LEU A 1 81 ? 39.098 -21.668 0.574 1.00 11.79 81 LEU A N 1
ATOM 701 C CA . LEU A 1 81 ? 39.644 -20.794 -0.459 1.00 13.64 81 LEU A CA 1
ATOM 702 C C . LEU A 1 81 ? 40.849 -19.930 -0.108 1.00 13.79 81 LEU A C 1
ATOM 703 O O . LEU A 1 81 ? 41.464 -19.350 -0.998 1.00 14.57 81 LEU A O 1
ATOM 708 N N . TYR A 1 82 ? 41.201 -19.851 1.171 1.00 13.40 82 TYR A N 1
ATOM 709 C CA . TYR A 1 82 ? 42.351 -19.044 1.563 1.00 14.71 82 TYR A CA 1
ATOM 710 C C . TYR A 1 82 ? 43.656 -19.822 1.507 1.00 14.68 82 TYR A C 1
ATOM 711 O O . TYR A 1 82 ? 44.740 -19.243 1.614 1.00 16.05 82 TYR A O 1
ATOM 720 N N A ARG A 1 83 ? 43.548 -21.137 1.331 0.25 13.97 83 ARG A N 1
ATOM 721 N N B ARG A 1 83 ? 43.549 -21.134 1.338 0.75 13.85 83 ARG A N 1
ATOM 722 C CA A ARG A 1 83 ? 44.712 -22.018 1.259 0.25 13.81 83 ARG A CA 1
ATOM 723 C CA B ARG A 1 83 ? 44.727 -21.977 1.245 0.75 14.92 83 ARG A CA 1
ATOM 724 C C A ARG A 1 83 ? 45.159 -22.199 -0.195 0.25 14.08 83 ARG A C 1
ATOM 725 C C B ARG A 1 83 ? 45.156 -22.118 -0.208 0.75 14.24 83 ARG A C 1
ATOM 726 O O A ARG A 1 83 ? 44.335 -22.431 -1.079 0.25 14.34 83 ARG A O 1
ATOM 727 O O B ARG A 1 83 ? 44.318 -22.242 -1.100 0.75 14.75 83 ARG A O 1
ATOM 742 N N . ASP A 1 84 ? 46.464 -22.093 -0.433 1.00 15.22 84 ASP A N 1
ATOM 743 C CA . ASP A 1 84 ? 47.022 -22.237 -1.778 1.00 15.71 84 ASP A CA 1
ATOM 744 C C . ASP A 1 84 ? 47.306 -23.712 -2.047 1.00 14.99 84 ASP A C 1
ATOM 745 O O . ASP A 1 84 ? 48.351 -24.230 -1.644 1.00 15.02 84 ASP A O 1
ATOM 750 N N . TYR A 1 85 ? 46.380 -24.394 -2.720 1.00 13.10 85 TYR A N 1
ATOM 751 C CA . TYR A 1 85 ? 46.570 -25.813 -3.010 1.00 13.51 85 TYR A CA 1
ATOM 752 C C . TYR A 1 85 ? 47.658 -26.107 -4.025 1.00 14.79 85 TYR A C 1
ATOM 753 O O . TYR A 1 85 ? 48.095 -27.249 -4.153 1.00 14.58 85 TYR A O 1
ATOM 762 N N . GLY A 1 86 ? 48.099 -25.080 -4.745 1.0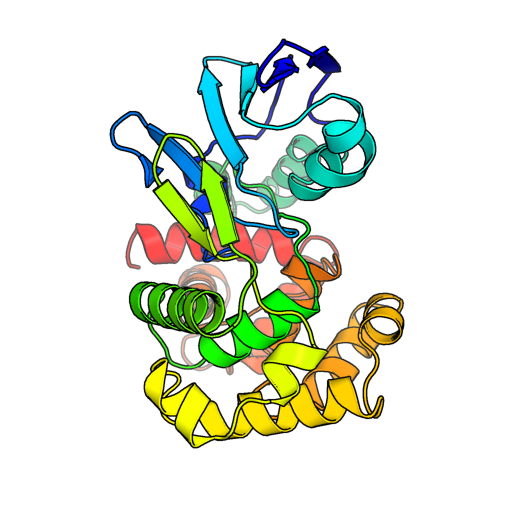0 15.99 86 GLY A N 1
ATOM 763 C CA . GLY A 1 86 ? 49.163 -25.285 -5.709 1.00 17.01 86 GLY A CA 1
ATOM 764 C C . GLY A 1 86 ? 50.428 -25.689 -4.974 1.00 17.50 86 GLY A C 1
ATOM 765 O O . GLY A 1 86 ? 51.177 -26.555 -5.429 1.00 18.46 86 GLY A O 1
ATOM 766 N N . GLU A 1 87 ? 50.663 -25.061 -3.824 1.00 17.51 87 GLU A N 1
ATOM 767 C CA . GLU A 1 87 ? 51.835 -25.354 -3.005 1.00 18.11 87 GLU A CA 1
ATOM 768 C C . GLU A 1 87 ? 51.711 -26.748 -2.388 1.00 17.96 87 GLU A C 1
ATOM 769 O O . GLU A 1 87 ? 52.693 -27.480 -2.287 1.00 16.24 87 GLU A O 1
ATOM 775 N N . ILE A 1 88 ? 50.503 -27.114 -1.973 1.00 16.24 88 ILE A N 1
ATOM 776 C CA . ILE A 1 88 ? 50.290 -28.438 -1.397 1.00 16.24 88 ILE A CA 1
ATOM 777 C C . ILE A 1 88 ? 50.642 -29.509 -2.425 1.00 15.70 88 ILE A C 1
ATOM 778 O O . ILE A 1 88 ? 51.386 -30.447 -2.135 1.00 16.79 88 ILE A O 1
ATOM 783 N N . LYS A 1 89 ? 50.107 -29.363 -3.634 1.00 15.28 89 LYS A N 1
ATOM 784 C CA . LYS A 1 89 ? 50.356 -30.332 -4.691 1.00 15.79 89 LYS A CA 1
ATOM 785 C C . LYS A 1 89 ? 51.813 -30.360 -5.133 1.00 16.49 89 LYS A C 1
ATOM 786 O O . LYS A 1 89 ? 52.342 -31.415 -5.484 1.00 16.76 89 LYS A O 1
ATOM 792 N N . LYS A 1 90 ? 52.461 -29.202 -5.108 1.00 18.31 90 LYS A N 1
ATOM 793 C CA . LYS A 1 90 ? 53.863 -29.121 -5.503 1.00 20.22 90 LYS A CA 1
ATOM 794 C C . LYS A 1 90 ? 54.717 -29.933 -4.534 1.00 19.83 90 LYS A C 1
ATOM 795 O O . LYS A 1 90 ? 55.580 -30.704 -4.948 1.00 21.60 90 LYS A O 1
ATOM 801 N N . GLU A 1 91 ? 54.465 -29.754 -3.243 1.00 19.99 91 GLU A N 1
ATOM 802 C CA . GLU A 1 91 ? 55.209 -30.463 -2.210 1.00 19.92 91 GLU A CA 1
ATOM 803 C C . GLU A 1 91 ? 54.973 -31.969 -2.276 1.00 20.30 91 GLU A C 1
ATOM 804 O O . GLU A 1 91 ? 55.920 -32.753 -2.284 1.00 20.50 91 GLU A O 1
ATOM 810 N N . LEU A 1 92 ? 53.709 -32.373 -2.331 1.00 17.58 92 LEU A N 1
ATOM 811 C CA . LEU A 1 92 ? 53.379 -33.790 -2.390 1.00 16.93 92 LEU A CA 1
ATOM 812 C C . LEU A 1 92 ? 53.896 -34.473 -3.649 1.00 16.93 92 LEU A C 1
ATOM 813 O O . LEU A 1 92 ? 54.336 -35.621 -3.597 1.00 17.83 92 LEU A O 1
ATOM 818 N N . SER A 1 93 ? 53.855 -33.766 -4.774 1.00 17.19 93 SER A N 1
ATOM 819 C CA . SER A 1 93 ? 54.301 -34.331 -6.041 1.00 19.44 93 SER A CA 1
ATOM 820 C C . SER A 1 93 ? 55.802 -34.584 -6.120 1.00 20.99 93 SER A C 1
ATOM 821 O O . SER A 1 93 ? 56.282 -35.175 -7.088 1.00 22.68 93 SER A O 1
ATOM 824 N N . ARG A 1 94 ? 56.540 -34.136 -5.109 1.00 21.34 94 ARG A N 1
ATOM 825 C CA . ARG A 1 94 ? 57.982 -34.361 -5.069 1.00 23.22 94 ARG A CA 1
ATOM 826 C C . ARG A 1 94 ? 58.190 -35.858 -4.880 1.00 23.06 94 ARG A C 1
ATOM 827 O O . ARG A 1 94 ? 59.262 -36.395 -5.165 1.00 21.78 94 ARG A O 1
ATOM 835 N N . ASP A 1 95 ? 57.149 -36.518 -4.378 1.00 20.55 95 ASP A N 1
ATOM 836 C CA . ASP A 1 95 ? 57.164 -37.959 -4.156 1.00 21.04 95 ASP A CA 1
ATOM 837 C C . ASP A 1 95 ? 56.541 -38.574 -5.404 1.00 20.38 95 ASP A C 1
ATOM 838 O O . ASP A 1 95 ? 55.333 -38.456 -5.623 1.00 17.58 95 ASP A O 1
ATOM 843 N N . PRO A 1 96 ? 57.355 -39.235 -6.245 1.00 20.74 96 PRO A N 1
ATOM 844 C CA . PRO A 1 96 ? 56.860 -39.857 -7.478 1.00 20.51 96 PRO A CA 1
ATOM 845 C C . PRO A 1 96 ? 55.720 -40.843 -7.260 1.00 19.91 96 PRO A C 1
ATOM 846 O O . PRO A 1 96 ? 54.896 -41.053 -8.147 1.00 21.53 96 PRO A O 1
ATOM 850 N N . LEU A 1 97 ? 55.677 -41.454 -6.082 1.00 19.20 97 LEU A N 1
ATOM 851 C CA . LEU A 1 97 ? 54.632 -42.426 -5.791 1.00 19.10 97 LEU A CA 1
ATOM 852 C C . LEU A 1 97 ? 53.267 -41.766 -5.600 1.00 19.72 97 LEU A C 1
ATOM 853 O O . LEU A 1 97 ? 52.237 -42.414 -5.776 1.00 20.10 97 LEU A O 1
ATOM 858 N N . LEU A 1 98 ? 53.264 -40.480 -5.255 1.00 18.92 98 LEU A N 1
ATOM 859 C CA . LEU A 1 98 ? 52.012 -39.749 -5.048 1.00 19.26 98 LEU A CA 1
ATOM 860 C C . LEU A 1 98 ? 51.541 -39.027 -6.304 1.00 18.84 98 LEU A C 1
ATOM 861 O O . LEU A 1 98 ? 50.376 -38.645 -6.410 1.00 16.54 98 LEU A O 1
ATOM 866 N N . LYS A 1 99 ? 52.457 -38.836 -7.245 1.00 18.73 99 LYS A N 1
ATOM 867 C CA . LYS A 1 99 ? 52.178 -38.126 -8.491 1.00 20.36 99 LYS A CA 1
ATOM 868 C C . LYS A 1 99 ? 50.879 -38.491 -9.207 1.00 18.56 99 LYS A C 1
ATOM 869 O O . LYS A 1 99 ? 50.052 -37.618 -9.471 1.00 18.98 99 LYS A O 1
ATOM 875 N N . LYS A 1 100 ? 50.701 -39.767 -9.535 1.00 16.84 100 LYS A N 1
ATOM 876 C CA . LYS A 1 100 ? 49.501 -40.197 -10.242 1.00 18.99 100 LYS A CA 1
ATOM 877 C C . LYS A 1 100 ? 48.217 -39.835 -9.511 1.00 15.96 100 LYS A C 1
ATOM 878 O O . LYS A 1 100 ? 47.245 -39.409 -10.137 1.00 16.32 100 LYS A O 1
ATOM 884 N N . SER A 1 101 ? 48.208 -40.003 -8.190 1.00 15.18 101 SER A N 1
ATOM 885 C CA . SER A 1 101 ? 47.019 -39.682 -7.404 1.00 14.37 101 SER A CA 1
ATOM 886 C C . SER A 1 101 ? 46.751 -38.187 -7.400 1.00 13.49 101 SER A C 1
ATOM 887 O O . SER A 1 101 ? 45.609 -37.755 -7.540 1.00 13.40 101 SER A O 1
ATOM 890 N N . VAL A 1 102 ? 47.803 -37.393 -7.231 1.00 12.52 102 VAL A N 1
ATOM 891 C CA . VAL A 1 102 ? 47.650 -35.949 -7.231 1.00 12.42 102 VAL A CA 1
ATOM 892 C C . VAL A 1 102 ? 47.137 -35.496 -8.603 1.00 13.51 102 VAL A C 1
ATOM 893 O O . VAL A 1 102 ? 46.208 -34.697 -8.685 1.00 14.08 102 VAL A O 1
ATOM 897 N N . ASP A 1 103 ? 47.732 -36.018 -9.674 1.00 14.83 103 ASP A N 1
ATOM 898 C CA . ASP A 1 103 ? 47.307 -35.656 -11.029 1.00 16.56 103 ASP A CA 1
ATOM 899 C C . ASP A 1 103 ? 45.833 -35.972 -11.282 1.00 17.00 103 ASP A C 1
ATOM 900 O O . ASP A 1 103 ? 45.144 -35.240 -11.993 1.00 18.23 103 ASP A O 1
ATOM 905 N N . PHE A 1 104 ? 45.362 -37.075 -10.714 1.00 14.97 104 PHE A N 1
ATOM 906 C CA . PHE A 1 104 ? 43.978 -37.512 -10.887 1.00 15.51 104 PHE A CA 1
ATOM 907 C C . PHE A 1 104 ? 42.972 -36.635 -10.138 1.00 16.53 104 PHE A C 1
ATOM 908 O O . PHE A 1 104 ? 41.842 -36.447 -10.596 1.00 17.15 104 PHE A O 1
ATOM 916 N N . GLY A 1 105 ? 43.381 -36.098 -8.991 1.00 14.25 105 GLY A N 1
ATOM 917 C CA . GLY A 1 105 ? 42.482 -35.260 -8.213 1.00 15.20 105 GLY A CA 1
ATOM 918 C C . GLY A 1 105 ? 42.976 -33.837 -8.025 1.00 14.66 105 GLY A C 1
ATOM 919 O O . GLY A 1 105 ? 42.868 -33.276 -6.933 1.00 12.78 105 GLY A O 1
ATOM 920 N N . GLU A 1 106 ? 43.508 -33.253 -9.097 1.00 14.74 106 GLU A N 1
ATOM 921 C CA . GLU A 1 106 ? 44.047 -31.889 -9.079 1.00 15.35 106 GLU A CA 1
ATOM 922 C C . GLU A 1 106 ? 43.121 -30.835 -8.475 1.00 15.13 106 GLU A C 1
ATOM 923 O O . GLU A 1 106 ? 43.588 -29.873 -7.861 1.00 14.27 106 GLU A O 1
ATOM 929 N N . GLY A 1 107 ? 41.817 -31.012 -8.665 1.00 14.57 107 GLY A N 1
ATOM 930 C CA . GLY A 1 107 ? 40.854 -30.046 -8.163 1.00 13.24 107 GLY A CA 1
ATOM 931 C C . GLY A 1 107 ? 40.277 -30.274 -6.778 1.00 12.51 107 GLY A C 1
ATOM 932 O O . GLY A 1 107 ? 39.304 -29.626 -6.405 1.00 12.77 107 GLY A O 1
ATOM 933 N N . ILE A 1 108 ? 40.860 -31.189 -6.015 1.00 13.39 108 ILE A N 1
ATOM 934 C CA . ILE A 1 108 ? 40.374 -31.457 -4.663 1.00 12.18 108 ILE A CA 1
ATOM 935 C C . ILE A 1 108 ? 40.706 -30.322 -3.697 1.00 12.14 108 ILE A C 1
ATOM 936 O O . ILE A 1 108 ? 41.779 -29.724 -3.768 1.00 12.43 108 ILE A O 1
ATOM 941 N N . ARG A 1 109 ? 39.763 -30.022 -2.810 1.00 12.32 109 ARG A N 1
ATOM 942 C CA . ARG A 1 109 ? 39.960 -29.043 -1.749 1.00 11.14 109 ARG A CA 1
ATOM 943 C C . ARG A 1 109 ? 39.285 -29.698 -0.546 1.00 11.60 109 ARG A C 1
ATOM 944 O O . ARG A 1 109 ? 38.261 -30.365 -0.702 1.00 13.08 109 ARG A O 1
ATOM 952 N N . ILE A 1 110 ? 39.868 -29.546 0.638 1.00 11.20 110 ILE A N 1
ATOM 953 C CA . ILE A 1 110 ? 39.278 -30.129 1.840 1.00 10.96 110 ILE A CA 1
ATOM 954 C C . ILE A 1 110 ? 38.318 -29.110 2.447 1.00 10.64 110 ILE A C 1
ATOM 955 O O . ILE A 1 110 ? 38.735 -28.067 2.955 1.00 10.01 110 ILE A O 1
ATOM 960 N N . LEU A 1 111 ? 37.026 -29.413 2.374 1.00 10.97 111 LEU A N 1
ATOM 961 C CA . LEU A 1 111 ? 35.993 -28.529 2.900 1.00 11.07 111 LEU A CA 1
ATOM 962 C C . LEU A 1 111 ? 36.100 -28.373 4.413 1.00 11.00 111 LEU A C 1
ATOM 963 O O . LEU A 1 111 ? 36.553 -29.284 5.103 1.00 10.74 111 LEU A O 1
ATOM 968 N N . ARG A 1 112 ? 35.686 -27.213 4.919 1.00 10.66 112 ARG A N 1
ATOM 969 C CA . ARG A 1 112 ? 35.699 -26.960 6.357 1.00 10.56 112 ARG A CA 1
ATOM 970 C C . ARG A 1 112 ? 34.249 -27.147 6.798 1.00 10.40 112 ARG A C 1
ATOM 971 O O . ARG A 1 112 ? 33.444 -26.215 6.776 1.00 12.22 112 ARG A O 1
ATOM 979 N N . GLN A 1 113 ? 33.925 -28.380 7.176 1.00 9.85 113 GLN A N 1
ATOM 980 C CA . GLN A 1 113 ? 32.567 -28.732 7.566 1.00 10.66 113 GLN A CA 1
ATOM 981 C C . GLN A 1 113 ? 32.285 -28.625 9.060 1.00 11.39 113 GLN A C 1
ATOM 982 O O . GLN A 1 113 ? 33.193 -28.455 9.871 1.00 11.40 113 GLN A O 1
ATOM 988 N N . ASP A 1 114 ? 31.008 -28.724 9.412 1.00 11.09 114 ASP A N 1
ATOM 989 C CA . ASP A 1 114 ? 30.581 -28.620 10.806 1.00 11.64 114 ASP A CA 1
ATOM 990 C C . ASP A 1 114 ? 30.952 -29.852 11.636 1.00 12.24 114 ASP A C 1
ATOM 991 O O . ASP A 1 114 ? 30.671 -30.983 11.244 1.00 13.07 114 ASP A O 1
ATOM 996 N N . PRO A 1 115 ? 31.588 -29.643 12.801 1.00 11.95 115 PRO A N 1
ATOM 997 C CA . PRO A 1 115 ? 31.984 -30.757 13.669 1.00 11.57 115 PRO A CA 1
ATOM 998 C C . PRO A 1 115 ? 30.861 -31.724 14.069 1.00 12.61 115 PRO A C 1
ATOM 999 O O . PRO A 1 115 ? 31.023 -32.936 13.965 1.00 13.92 115 PRO A O 1
ATOM 1003 N N . PHE A 1 116 ? 29.727 -31.194 14.525 1.00 13.57 116 PHE A N 1
ATOM 1004 C CA . PHE A 1 116 ? 28.623 -32.056 14.950 1.00 12.30 116 PHE A CA 1
ATOM 1005 C C . PHE A 1 116 ? 28.084 -32.913 13.811 1.00 12.58 116 PHE A C 1
ATOM 1006 O O . PHE A 1 116 ? 27.918 -34.125 13.966 1.00 11.35 116 PHE A O 1
ATOM 1014 N N . GLU A 1 117 ? 27.812 -32.300 12.664 1.00 11.36 117 GLU A N 1
ATOM 1015 C CA . GLU A 1 117 ? 27.298 -33.065 11.534 1.00 11.12 117 GLU A CA 1
ATOM 1016 C C . GLU A 1 117 ? 28.318 -34.117 11.105 1.00 11.26 117 GLU A C 1
ATOM 1017 O O . GLU A 1 117 ? 27.962 -35.260 10.834 1.00 11.28 117 GLU A O 1
ATOM 1023 N N . ILE A 1 118 ? 29.590 -33.729 11.056 1.00 9.61 118 ILE A N 1
ATOM 1024 C CA . ILE A 1 118 ? 30.656 -34.637 10.639 1.00 10.23 118 ILE A CA 1
ATOM 1025 C C . ILE A 1 118 ? 30.881 -35.777 11.632 1.00 10.28 118 ILE A C 1
ATOM 1026 O O . ILE A 1 118 ? 31.136 -36.914 11.232 1.00 10.82 118 ILE A O 1
ATOM 1031 N N . LEU A 1 119 ? 30.783 -35.473 12.922 1.00 10.88 119 LEU A N 1
ATOM 1032 C CA . LEU A 1 119 ? 30.943 -36.485 13.964 1.00 11.10 119 LEU A CA 1
ATOM 1033 C C . LEU A 1 119 ? 29.926 -37.607 13.735 1.00 11.61 119 LEU A C 1
ATOM 1034 O O . LEU A 1 119 ? 30.276 -38.788 13.687 1.00 11.35 119 LEU A O 1
ATOM 1039 N N . LEU A 1 120 ? 28.661 -37.237 13.589 1.00 12.13 120 LEU A N 1
ATOM 1040 C CA . LEU A 1 120 ? 27.631 -38.245 13.376 1.00 12.01 120 LEU A CA 1
ATOM 1041 C C . LEU A 1 120 ? 27.736 -38.893 12.001 1.00 11.52 120 LEU A C 1
ATOM 1042 O O . LEU A 1 120 ? 27.537 -40.101 11.866 1.00 12.20 120 LEU A O 1
ATOM 1047 N N . SER A 1 121 ? 28.059 -38.096 10.986 1.00 11.07 121 SER A N 1
ATOM 1048 C CA . SER A 1 121 ? 28.179 -38.622 9.629 1.00 11.61 121 SER A CA 1
ATOM 1049 C C . SER A 1 121 ? 29.231 -39.714 9.515 1.00 11.93 121 SER A C 1
ATOM 1050 O O . SER A 1 121 ? 29.007 -40.728 8.856 1.00 11.51 121 SER A O 1
ATOM 1053 N N . PHE A 1 122 ? 30.386 -39.530 10.147 1.00 12.67 122 PHE A N 1
ATOM 1054 C CA . PHE A 1 122 ? 31.395 -40.562 10.029 1.00 12.38 122 PHE A CA 1
ATOM 1055 C C . PHE A 1 122 ? 31.231 -41.741 10.973 1.00 12.75 122 PHE A C 1
ATOM 1056 O O . PHE A 1 122 ? 31.814 -42.801 10.755 1.00 13.61 122 PHE A O 1
ATOM 1064 N N . ILE A 1 123 ? 30.417 -41.581 12.010 1.00 12.92 123 ILE A N 1
ATOM 1065 C CA . ILE A 1 123 ? 30.141 -42.715 12.878 1.00 13.89 123 ILE A CA 1
ATOM 1066 C C . ILE A 1 123 ? 29.308 -43.639 11.980 1.00 13.57 123 ILE A C 1
ATOM 1067 O O . ILE A 1 123 ? 29.497 -44.853 11.961 1.00 14.96 123 ILE A O 1
ATOM 1072 N N . ILE A 1 124 ? 28.411 -43.036 11.204 1.00 13.49 124 ILE A N 1
ATOM 1073 C CA . ILE A 1 124 ? 27.553 -43.769 10.275 1.00 13.19 124 ILE A CA 1
ATOM 1074 C C . ILE A 1 124 ? 28.377 -44.428 9.162 1.00 15.33 124 ILE A C 1
ATOM 1075 O O . ILE A 1 124 ? 28.015 -45.494 8.661 1.00 14.97 124 ILE A O 1
ATOM 1080 N N . SER A 1 125 ? 29.501 -43.809 8.803 1.00 13.77 125 SER A N 1
ATOM 1081 C CA . SER A 1 125 ? 30.350 -44.317 7.720 1.00 14.03 125 SER A CA 1
ATOM 1082 C C . SER A 1 125 ? 31.074 -45.638 7.974 1.00 15.21 125 SER A C 1
ATOM 1083 O O . SER A 1 125 ? 31.462 -46.323 7.027 1.00 16.35 125 SER A O 1
ATOM 1086 N N . ALA A 1 126 ? 31.266 -45.991 9.240 1.00 16.53 126 ALA A N 1
ATOM 1087 C CA . ALA A 1 126 ? 31.984 -47.215 9.589 1.00 17.11 126 ALA A CA 1
ATOM 1088 C C . ALA A 1 126 ? 31.399 -48.483 8.973 1.00 18.63 126 ALA A C 1
ATOM 1089 O O . ALA A 1 126 ? 30.210 -48.755 9.126 1.00 18.65 126 ALA A O 1
ATOM 1091 N N . ASN A 1 127 ? 32.240 -49.249 8.276 1.00 18.37 127 ASN A N 1
ATOM 1092 C CA . ASN A 1 127 ? 31.816 -50.509 7.656 1.00 20.44 127 ASN A CA 1
ATOM 1093 C C . ASN A 1 127 ? 30.504 -50.288 6.905 1.00 20.04 127 ASN A C 1
ATOM 1094 O O . ASN A 1 127 ? 29.550 -51.059 7.055 1.00 20.93 127 ASN A O 1
ATOM 1099 N N . ASN A 1 128 ? 30.471 -49.244 6.080 1.00 17.98 128 ASN A N 1
ATOM 1100 C CA . ASN A 1 128 ? 29.269 -48.878 5.338 1.00 17.73 128 ASN A CA 1
ATOM 1101 C C . ASN A 1 128 ? 29.632 -48.400 3.933 1.00 17.71 128 ASN A C 1
ATOM 1102 O O . ASN A 1 128 ? 30.797 -48.129 3.647 1.00 19.40 128 ASN A O 1
ATOM 1107 N N . ARG A 1 129 ? 28.629 -48.298 3.064 1.00 18.31 129 ARG A N 1
ATOM 1108 C CA . ARG A 1 129 ? 28.831 -47.838 1.690 1.00 20.26 129 ARG A CA 1
ATOM 1109 C C . ARG A 1 129 ? 28.314 -46.404 1.588 1.00 18.52 129 ARG A C 1
ATOM 1110 O O . ARG A 1 129 ? 27.261 -46.079 2.136 1.00 17.57 129 ARG A O 1
ATOM 1118 N N . ILE A 1 130 ? 29.048 -45.551 0.879 1.00 17.02 130 ILE A N 1
ATOM 1119 C CA . ILE A 1 130 ? 28.667 -44.148 0.750 1.00 16.75 130 ILE A CA 1
ATOM 1120 C C . ILE A 1 130 ? 27.199 -43.882 0.385 1.00 17.05 130 ILE A C 1
ATOM 1121 O O . ILE A 1 130 ? 26.566 -43.003 0.971 1.00 16.17 130 ILE A O 1
ATOM 1126 N N . PRO A 1 131 ? 26.632 -44.635 -0.574 1.00 17.65 131 PRO A N 1
ATOM 1127 C CA . PRO A 1 131 ? 25.227 -44.366 -0.901 1.00 18.65 131 PRO A CA 1
ATOM 1128 C C . PRO A 1 131 ? 24.316 -44.525 0.317 1.00 18.00 131 PRO A C 1
ATOM 1129 O O . PRO A 1 131 ? 23.377 -43.751 0.505 1.00 20.01 131 PRO A O 1
ATOM 1133 N N . MET A 1 132 ? 24.597 -45.530 1.139 1.00 17.99 132 MET A N 1
ATOM 1134 C CA . MET A 1 132 ? 23.800 -45.785 2.335 1.00 19.91 132 MET A CA 1
ATOM 1135 C C . MET A 1 132 ? 24.039 -44.706 3.384 1.00 18.78 132 MET A C 1
ATOM 1136 O O . MET A 1 132 ? 23.123 -44.303 4.101 1.00 19.97 132 MET A O 1
ATOM 1141 N N . ILE A 1 133 ? 25.280 -44.241 3.472 1.00 17.35 133 ILE A N 1
ATOM 1142 C CA . ILE A 1 133 ? 25.634 -43.200 4.425 1.00 14.95 133 ILE A CA 1
ATOM 1143 C C . ILE A 1 133 ? 24.864 -41.933 4.076 1.00 13.95 133 ILE A C 1
ATOM 1144 O O . ILE A 1 133 ? 24.292 -41.280 4.950 1.00 15.50 133 ILE A O 1
ATOM 1149 N N . LYS A 1 134 ? 24.836 -41.595 2.791 1.00 14.09 134 LYS A N 1
ATOM 1150 C CA . LYS A 1 134 ? 24.121 -40.411 2.331 1.00 14.84 134 LYS A CA 1
ATOM 1151 C C . LYS A 1 134 ? 22.632 -40.497 2.671 1.00 16.44 134 LYS A C 1
ATOM 1152 O O . LYS A 1 134 ? 22.035 -39.524 3.136 1.00 15.19 134 LYS A O 1
ATOM 1158 N N . LYS A 1 135 ? 22.035 -41.661 2.431 1.00 16.68 135 LYS A N 1
ATOM 1159 C CA . LYS A 1 135 ? 20.615 -41.850 2.720 1.00 17.39 135 LYS A CA 1
ATOM 1160 C C . LYS A 1 135 ? 20.303 -41.661 4.198 1.00 16.65 135 LYS A C 1
ATOM 1161 O O . LYS A 1 135 ? 19.336 -40.985 4.555 1.00 17.87 135 LYS A O 1
ATOM 1167 N N . CYS A 1 136 ? 21.122 -42.260 5.056 1.00 15.67 136 CYS A N 1
ATOM 1168 C CA . CYS A 1 136 ? 20.915 -42.164 6.496 1.00 15.76 136 CYS A CA 1
ATOM 1169 C C . CYS A 1 136 ? 20.999 -40.717 6.982 1.00 14.90 136 CYS A C 1
ATOM 1170 O O . CYS A 1 136 ? 20.184 -40.272 7.791 1.00 13.83 136 CYS A O 1
ATOM 1173 N N . ILE A 1 137 ? 21.985 -39.984 6.479 1.00 14.04 137 ILE A N 1
ATOM 1174 C CA . ILE A 1 137 ? 22.166 -38.592 6.869 1.00 13.65 137 ILE A CA 1
ATOM 1175 C C . ILE A 1 137 ? 20.976 -37.752 6.418 1.00 14.69 137 ILE A C 1
ATOM 1176 O O . ILE A 1 137 ? 20.487 -36.905 7.168 1.00 15.60 137 ILE A O 1
ATOM 1181 N N . ASN A 1 138 ? 20.496 -37.989 5.202 1.00 14.78 138 ASN A N 1
ATOM 1182 C CA . ASN A 1 138 ? 19.356 -37.225 4.714 1.00 16.66 138 ASN A CA 1
ATOM 1183 C C . ASN A 1 138 ? 18.086 -37.595 5.479 1.00 15.71 138 ASN A C 1
ATOM 1184 O O . ASN A 1 138 ? 17.244 -36.736 5.731 1.00 15.44 138 ASN A O 1
ATOM 1189 N N . ASN A 1 139 ? 17.950 -38.867 5.845 1.00 16.37 139 ASN A N 1
ATOM 1190 C CA . ASN A 1 139 ? 16.775 -39.315 6.5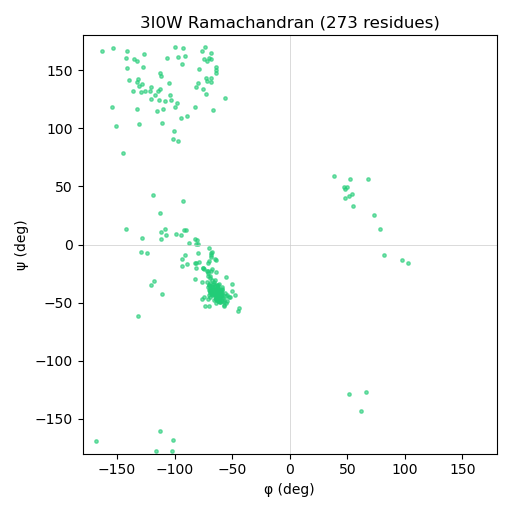94 1.00 16.15 139 ASN A CA 1
ATOM 1191 C C . ASN A 1 139 ? 16.748 -38.647 7.960 1.00 16.64 139 ASN A C 1
ATOM 1192 O O . ASN A 1 139 ? 15.697 -38.210 8.433 1.00 15.96 139 ASN A O 1
ATOM 1197 N N . ILE A 1 140 ? 17.911 -38.577 8.599 1.00 14.51 140 ILE A N 1
ATOM 1198 C CA . ILE A 1 140 ? 18.012 -37.943 9.905 1.00 15.00 140 ILE A CA 1
ATOM 1199 C C . ILE A 1 140 ? 17.579 -36.479 9.784 1.00 14.78 140 ILE A C 1
ATOM 1200 O O . ILE A 1 140 ? 16.841 -35.967 10.625 1.00 16.55 140 ILE A O 1
ATOM 1205 N N . SER A 1 141 ? 18.034 -35.817 8.723 1.00 13.77 141 SER A N 1
ATOM 1206 C CA . SER A 1 141 ? 17.711 -34.416 8.482 1.00 14.64 141 SER A CA 1
ATOM 1207 C C . SER A 1 141 ? 16.223 -34.216 8.205 1.00 15.41 141 SER A C 1
ATOM 1208 O O . SER A 1 141 ? 15.611 -33.275 8.711 1.00 16.00 141 SER A O 1
ATOM 1211 N N . GLU A 1 142 ? 15.644 -35.096 7.393 1.00 15.53 142 GLU A N 1
ATOM 1212 C CA . GLU A 1 142 ? 14.217 -35.008 7.081 1.00 16.36 142 GLU A CA 1
ATOM 1213 C C . GLU A 1 142 ? 13.369 -35.199 8.335 1.00 16.37 142 GLU A C 1
ATOM 1214 O O . GLU A 1 142 ? 12.335 -34.546 8.511 1.00 18.05 142 GLU A O 1
ATOM 1220 N N . LYS A 1 143 ? 13.807 -36.099 9.206 1.00 17.36 143 LYS A N 1
ATOM 1221 C CA . LYS A 1 143 ? 13.065 -36.395 10.423 1.00 19.72 143 LYS A CA 1
ATOM 1222 C C . LYS A 1 143 ? 13.016 -35.257 11.440 1.00 19.96 143 LYS A C 1
ATOM 1223 O O . LYS A 1 143 ? 11.985 -35.053 12.086 1.00 20.65 143 LYS A O 1
ATOM 1229 N N . ALA A 1 144 ? 14.102 -34.497 11.576 1.00 18.75 144 ALA A N 1
ATOM 1230 C CA . ALA A 1 144 ? 14.115 -33.420 12.566 1.00 19.29 144 ALA A CA 1
ATOM 1231 C C . ALA A 1 144 ? 14.817 -32.119 12.180 1.00 19.82 144 ALA A C 1
ATOM 1232 O O . ALA A 1 144 ? 15.061 -31.271 13.042 1.00 20.57 144 ALA A O 1
ATOM 1234 N N . GLY A 1 145 ? 15.131 -31.950 10.901 1.00 19.10 145 GLY A N 1
ATOM 1235 C CA . GLY A 1 145 ? 15.809 -30.737 10.475 1.00 18.54 145 GLY A CA 1
ATOM 1236 C C . GLY A 1 145 ? 14.863 -29.632 10.050 1.00 19.07 145 GLY A C 1
ATOM 1237 O O . GLY A 1 145 ? 13.687 -29.878 9.776 1.00 16.80 145 GLY A O 1
ATOM 1238 N N . LYS A 1 146 ? 15.380 -28.407 9.998 1.00 20.21 146 LYS A N 1
ATOM 1239 C CA . LYS A 1 146 ? 14.593 -27.248 9.592 1.00 21.09 146 LYS A CA 1
ATOM 1240 C C . LYS A 1 146 ? 14.323 -27.285 8.088 1.00 21.08 146 LYS A C 1
ATOM 1241 O O . LYS A 1 146 ? 15.179 -27.703 7.309 1.00 19.72 146 LYS A O 1
ATOM 1247 N N . LYS A 1 147 ? 13.129 -26.853 7.687 1.00 20.06 147 LYS A N 1
ATOM 1248 C CA . LYS A 1 147 ? 12.751 -26.822 6.275 1.00 21.19 147 LYS A CA 1
ATOM 1249 C C . LYS A 1 147 ? 13.431 -25.670 5.548 1.00 21.60 147 LYS A C 1
ATOM 1250 O O . LYS A 1 147 ? 13.435 -24.541 6.035 1.00 22.20 147 LYS A O 1
ATOM 1256 N N . LEU A 1 148 ? 13.982 -25.960 4.373 1.00 21.51 148 LEU A N 1
ATOM 1257 C CA . LEU A 1 148 ? 14.649 -24.956 3.550 1.00 21.68 148 LEU A CA 1
ATOM 1258 C C . LEU A 1 148 ? 14.055 -25.042 2.150 1.00 22.41 148 LEU A C 1
ATOM 1259 O O . LEU A 1 148 ? 13.825 -26.136 1.637 1.00 24.79 148 LEU A O 1
ATOM 1264 N N . GLU A 1 149 ? 13.805 -23.898 1.529 1.00 21.71 149 GLU A N 1
ATOM 1265 C CA . GLU A 1 149 ? 13.241 -23.897 0.185 1.00 22.98 149 GLU A CA 1
ATOM 1266 C C . GLU A 1 149 ? 14.226 -23.368 -0.847 1.00 22.88 149 GLU A C 1
ATOM 1267 O O . GLU A 1 149 ? 14.875 -22.344 -0.636 1.00 22.42 149 GLU A O 1
ATOM 1273 N N . TYR A 1 150 ? 14.334 -24.083 -1.962 1.00 22.88 150 TYR A N 1
ATOM 1274 C CA . TYR A 1 150 ? 15.224 -23.702 -3.050 1.00 23.75 150 TYR A CA 1
ATOM 1275 C C . TYR A 1 150 ? 14.706 -24.272 -4.371 1.00 23.38 150 TYR A C 1
ATOM 1276 O O . TYR A 1 150 ? 14.601 -25.488 -4.538 1.00 23.12 150 TYR A O 1
ATOM 1285 N N . LYS A 1 151 ? 14.381 -23.380 -5.301 1.00 24.76 151 LYS A N 1
ATOM 1286 C CA . LYS A 1 151 ? 13.868 -23.758 -6.616 1.00 26.19 151 LYS A CA 1
ATOM 1287 C C . LYS A 1 151 ? 12.710 -24.758 -6.597 1.00 26.43 151 LYS A C 1
ATOM 1288 O O . LYS A 1 151 ? 12.740 -25.766 -7.303 1.00 27.93 151 LYS A O 1
ATOM 1294 N N . GLY A 1 152 ? 11.697 -24.477 -5.784 1.00 26.12 152 GLY A N 1
ATOM 1295 C CA . GLY A 1 152 ? 10.528 -25.342 -5.729 1.00 25.34 152 GLY A CA 1
ATOM 1296 C C . GLY A 1 152 ? 10.589 -26.598 -4.880 1.00 26.07 152 GLY A C 1
ATOM 1297 O O . GLY A 1 152 ? 9.565 -27.255 -4.686 1.00 24.24 152 GLY A O 1
ATOM 1298 N N . LYS A 1 153 ? 11.769 -26.944 -4.376 1.00 25.51 153 LYS A N 1
ATOM 1299 C CA . LYS A 1 153 ? 11.909 -28.140 -3.551 1.00 25.67 153 LYS A CA 1
ATOM 1300 C C . LYS A 1 153 ? 12.243 -27.799 -2.106 1.00 23.67 153 LYS A C 1
ATOM 1301 O O . LYS A 1 153 ? 12.909 -26.799 -1.835 1.00 23.78 153 LYS A O 1
ATOM 1307 N N . ILE A 1 154 ? 11.766 -28.631 -1.185 1.00 22.08 154 ILE A N 1
ATOM 1308 C CA . ILE A 1 154 ? 12.030 -28.438 0.234 1.00 21.12 154 ILE A CA 1
ATOM 1309 C C . ILE A 1 154 ? 13.192 -29.334 0.644 1.00 22.03 154 ILE A C 1
ATOM 1310 O O . ILE A 1 154 ? 13.137 -30.555 0.482 1.00 22.36 154 ILE A O 1
ATOM 1315 N N . TYR A 1 155 ? 14.245 -28.712 1.159 1.00 19.82 155 TYR A N 1
ATOM 1316 C CA . TYR A 1 155 ? 15.422 -29.433 1.619 1.00 18.95 155 TYR A CA 1
ATOM 1317 C C . TYR A 1 155 ? 15.382 -29.375 3.135 1.00 18.65 155 TYR A C 1
ATOM 1318 O O . TYR A 1 155 ? 14.702 -28.525 3.710 1.00 20.34 155 TYR A O 1
ATOM 1327 N N . TYR A 1 156 ? 16.103 -30.277 3.786 1.00 16.59 156 TYR A N 1
ATOM 1328 C CA . TYR A 1 156 ? 16.119 -30.299 5.236 1.00 15.61 156 TYR A CA 1
ATOM 1329 C C . TYR A 1 156 ? 17.521 -30.106 5.790 1.00 16.19 156 TYR A C 1
ATOM 1330 O O . TYR A 1 156 ? 18.449 -30.819 5.422 1.00 15.82 156 TYR A O 1
ATOM 1339 N N . ALA A 1 157 ? 17.667 -29.115 6.664 1.00 15.99 157 ALA A N 1
ATOM 1340 C CA . ALA A 1 157 ? 18.954 -28.829 7.285 1.00 15.56 157 ALA A CA 1
ATOM 1341 C C . ALA A 1 157 ? 19.294 -29.951 8.255 1.00 16.79 157 ALA A C 1
ATOM 1342 O O . ALA A 1 157 ? 18.410 -30.706 8.677 1.00 15.36 157 ALA A O 1
ATOM 1344 N N . PHE A 1 158 ? 20.569 -30.087 8.607 1.00 15.39 158 PHE A N 1
ATOM 1345 C CA . PHE A 1 158 ? 20.929 -31.122 9.564 1.00 15.56 158 PHE A CA 1
ATOM 1346 C C . PHE A 1 158 ? 20.317 -30.657 10.883 1.00 15.78 158 PHE A C 1
ATOM 1347 O O . PHE A 1 158 ? 20.282 -29.456 11.165 1.00 16.82 158 PHE A O 1
ATOM 1355 N N . PRO A 1 159 ? 19.817 -31.594 11.705 1.00 15.36 159 PRO A N 1
ATOM 1356 C CA . PRO A 1 159 ? 19.198 -31.245 12.989 1.00 16.09 159 PRO A CA 1
ATOM 1357 C C . PRO A 1 159 ? 20.127 -30.603 14.010 1.00 17.22 159 PRO A C 1
ATOM 1358 O O . PRO A 1 159 ? 21.337 -30.835 14.005 1.00 16.43 159 PRO A O 1
ATOM 1362 N N . THR A 1 160 ? 19.539 -29.798 14.888 1.00 18.17 160 THR A N 1
ATOM 1363 C CA . THR A 1 160 ? 20.283 -29.144 15.956 1.00 19.56 160 THR A CA 1
ATOM 1364 C C . THR A 1 160 ? 20.549 -30.212 17.011 1.00 19.82 160 THR A C 1
ATOM 1365 O O . THR A 1 160 ? 19.952 -31.292 16.974 1.00 18.55 160 THR A O 1
ATOM 1369 N N . VAL A 1 161 ? 21.440 -29.919 17.950 1.00 19.52 161 VAL A N 1
ATOM 1370 C CA . VAL A 1 161 ? 21.749 -30.870 19.008 1.00 20.86 161 VAL A CA 1
ATOM 1371 C C . VAL A 1 161 ? 20.484 -31.169 19.821 1.00 20.60 161 VAL A C 1
ATOM 1372 O O . VAL A 1 161 ? 20.195 -32.324 20.135 1.00 19.57 161 VAL A O 1
ATOM 1376 N N . ASP A 1 162 ? 19.726 -30.128 20.150 1.00 20.73 162 ASP A N 1
ATOM 1377 C CA . ASP A 1 162 ? 18.499 -30.303 20.928 1.00 21.84 162 ASP A CA 1
ATOM 1378 C C . ASP A 1 162 ? 17.495 -31.225 20.246 1.00 21.11 162 ASP A C 1
ATOM 1379 O O . ASP A 1 162 ? 16.890 -32.078 20.894 1.00 20.50 162 ASP A O 1
ATOM 1384 N N . LYS A 1 163 ? 17.318 -31.057 18.939 1.00 20.89 163 LYS A N 1
ATOM 1385 C CA . LYS A 1 163 ? 16.385 -31.896 18.196 1.00 21.91 163 LYS A CA 1
ATOM 1386 C C . LYS A 1 163 ? 16.878 -33.335 18.093 1.00 21.55 163 LYS A C 1
ATOM 1387 O O . LYS A 1 163 ? 16.092 -34.272 18.209 1.00 20.67 163 LYS A O 1
ATOM 1393 N N . LEU A 1 164 ? 18.180 -33.516 17.884 1.00 21.31 164 LEU A N 1
ATOM 1394 C CA . LEU A 1 164 ? 18.728 -34.862 17.772 1.00 19.91 164 LEU A CA 1
ATOM 1395 C C . LEU A 1 164 ? 18.741 -35.588 19.113 1.00 20.39 164 LEU A C 1
ATOM 1396 O O . LEU A 1 164 ? 18.757 -36.820 19.158 1.00 21.66 164 LEU A O 1
ATOM 1401 N N . HIS A 1 165 ? 18.725 -34.830 20.206 1.00 19.28 165 HIS A N 1
ATOM 1402 C CA . HIS A 1 165 ? 18.711 -35.436 21.532 1.00 21.39 165 HIS A CA 1
ATOM 1403 C C . HIS A 1 165 ? 17.342 -36.070 21.787 1.00 21.29 165 HIS A C 1
ATOM 1404 O O . HIS A 1 165 ? 17.185 -36.876 22.702 1.00 20.97 165 HIS A O 1
ATOM 1411 N N . GLU A 1 166 ? 16.359 -35.696 20.973 1.00 23.29 166 GLU A N 1
ATOM 1412 C CA . GLU A 1 166 ? 15.005 -36.234 21.101 1.00 25.05 166 GLU A CA 1
ATOM 1413 C C . GLU A 1 166 ? 14.900 -37.631 20.487 1.00 25.22 166 GLU A C 1
ATOM 1414 O O . GLU A 1 166 ? 13.930 -38.354 20.732 1.00 24.19 166 GLU A O 1
ATOM 1420 N N . PHE A 1 167 ? 15.896 -38.004 19.685 1.00 22.81 167 PHE A N 1
ATOM 1421 C CA . PHE A 1 167 ? 15.920 -39.313 19.033 1.00 23.17 167 PHE A CA 1
ATOM 1422 C C . PHE A 1 167 ? 16.124 -40.469 20.002 1.00 24.09 167 PHE A C 1
ATOM 1423 O O . PHE A 1 167 ? 16.923 -40.383 20.933 1.00 24.50 167 PHE A O 1
ATOM 1431 N N . THR A 1 168 ? 15.402 -41.558 19.769 1.00 24.07 168 THR A N 1
ATOM 1432 C CA . THR A 1 168 ? 15.563 -42.760 20.574 1.00 24.47 168 THR A CA 1
ATOM 1433 C C . THR A 1 168 ? 16.444 -43.631 19.685 1.00 24.36 168 THR A C 1
ATOM 1434 O O . THR A 1 168 ? 16.655 -43.299 18.515 1.00 22.98 168 THR A O 1
ATOM 1438 N N . GLU A 1 169 ? 16.957 -44.735 20.217 1.00 24.79 169 GLU A N 1
ATOM 1439 C CA . GLU A 1 169 ? 17.789 -45.613 19.404 1.00 25.59 169 GLU A CA 1
ATOM 1440 C C . GLU A 1 169 ? 16.966 -46.085 18.210 1.00 25.39 169 GLU A C 1
ATOM 1441 O O . GLU A 1 169 ? 17.474 -46.203 17.099 1.00 23.67 169 GLU A O 1
ATOM 1447 N N . LYS A 1 170 ? 15.685 -46.347 18.449 1.00 25.13 170 LYS A N 1
ATOM 1448 C CA . LYS A 1 170 ? 14.792 -46.802 17.392 1.00 25.03 170 LYS A CA 1
ATOM 1449 C C . LYS A 1 170 ? 14.677 -45.767 16.276 1.00 23.35 170 LYS A C 1
ATOM 1450 O O . LYS A 1 170 ? 14.633 -46.125 15.100 1.00 23.04 170 LYS A O 1
ATOM 1456 N N . ASP A 1 171 ? 14.625 -44.487 16.640 1.00 22.51 171 ASP A N 1
ATOM 1457 C CA . ASP A 1 171 ? 14.530 -43.428 15.639 1.00 21.45 171 ASP A CA 1
ATOM 1458 C C . ASP A 1 171 ? 15.721 -43.492 14.687 1.00 21.08 171 ASP A C 1
ATOM 1459 O O . ASP A 1 171 ? 15.564 -43.340 13.479 1.00 21.48 171 ASP A O 1
ATOM 1464 N N . PHE A 1 172 ? 16.912 -43.719 15.232 1.00 20.47 172 PHE A N 1
ATOM 1465 C CA . PHE A 1 172 ? 18.107 -43.809 14.398 1.00 20.26 172 PHE A CA 1
ATOM 1466 C C . PHE A 1 172 ? 18.037 -45.044 13.508 1.00 21.72 172 PHE A C 1
ATOM 1467 O O . PHE A 1 172 ? 18.445 -45.006 12.345 1.00 20.88 172 PHE A O 1
ATOM 1475 N N . GLU A 1 173 ? 17.512 -46.138 14.054 1.00 22.20 173 GLU A N 1
ATOM 1476 C CA . GLU A 1 173 ? 17.380 -47.373 13.290 1.00 23.82 173 GLU A CA 1
ATOM 1477 C C . GLU A 1 173 ? 16.442 -47.159 12.108 1.00 25.00 173 GLU A C 1
ATOM 1478 O O . GLU A 1 173 ? 16.665 -47.698 11.022 1.00 25.11 173 GLU A O 1
ATOM 1484 N N . GLU A 1 174 ? 15.390 -46.373 12.323 1.00 24.53 174 GLU A N 1
ATOM 1485 C CA . GLU A 1 174 ? 14.427 -46.094 11.265 1.00 26.64 174 GLU A CA 1
ATOM 1486 C C . GLU A 1 174 ? 15.055 -45.259 10.152 1.00 26.51 174 GLU A C 1
ATOM 1487 O O . GLU A 1 174 ? 14.668 -45.375 8.990 1.00 27.27 174 GLU A O 1
ATOM 1493 N N . CYS A 1 175 ? 16.019 -44.413 10.508 1.00 24.07 175 CYS A N 1
ATOM 1494 C CA . CYS A 1 175 ? 16.697 -43.577 9.519 1.00 23.97 175 CYS A CA 1
ATOM 1495 C C . CYS A 1 175 ? 17.743 -44.433 8.822 1.00 24.70 175 CYS A C 1
ATOM 1496 O O . CYS A 1 175 ? 18.460 -43.964 7.939 1.00 23.11 175 CYS A O 1
ATOM 1499 N N . THR A 1 176 ? 17.789 -45.694 9.253 1.00 26.06 176 THR A N 1
ATOM 1500 C CA . THR A 1 176 ? 18.678 -46.758 8.785 1.00 28.32 176 THR A CA 1
ATOM 1501 C C . THR A 1 176 ? 20.160 -46.603 9.111 1.00 26.66 176 THR A C 1
ATOM 1502 O O . THR A 1 176 ? 21.026 -46.629 8.233 1.00 26.16 176 THR A O 1
ATOM 1506 N N . ALA A 1 177 ? 20.435 -46.470 10.402 1.00 23.19 177 ALA A N 1
ATOM 1507 C CA . ALA A 1 177 ? 21.793 -46.354 10.904 1.00 22.61 177 ALA A CA 1
ATOM 1508 C C . ALA A 1 177 ? 22.283 -47.764 11.229 1.00 22.23 177 ALA A C 1
ATOM 1509 O O . ALA A 1 177 ? 23.458 -47.974 11.518 1.00 20.62 177 ALA A O 1
ATOM 1511 N N . GLY A 1 178 ? 21.371 -48.731 11.181 1.00 21.76 178 GLY A N 1
ATOM 1512 C CA . GLY A 1 178 ? 21.747 -50.099 11.487 1.00 22.40 178 GLY A CA 1
ATOM 1513 C C . GLY A 1 178 ? 22.244 -50.227 12.914 1.00 20.52 178 GLY A C 1
ATOM 1514 O O . GLY A 1 178 ? 21.740 -49.561 13.818 1.00 21.12 178 GLY A O 1
ATOM 1515 N N . PHE A 1 179 ? 23.248 -51.072 13.115 1.00 20.48 179 PHE A N 1
ATOM 1516 C CA . PHE A 1 179 ? 23.816 -51.305 14.437 1.00 20.79 179 PHE A CA 1
ATOM 1517 C C . PHE A 1 179 ? 24.482 -50.072 15.043 1.00 19.82 179 PHE A C 1
ATOM 1518 O O . PHE A 1 179 ? 24.786 -50.049 16.234 1.00 19.36 179 PHE A O 1
ATOM 1526 N N . ARG A 1 180 ? 24.703 -49.048 14.224 1.00 19.14 180 ARG A N 1
ATOM 1527 C CA . ARG A 1 180 ? 25.353 -47.821 14.688 1.00 17.54 180 ARG A CA 1
ATOM 1528 C C . ARG A 1 180 ? 24.385 -46.909 15.442 1.00 18.58 180 ARG A C 1
ATOM 1529 O O . ARG A 1 180 ? 24.790 -45.901 16.022 1.00 17.47 180 ARG A O 1
ATOM 1537 N N . ALA A 1 181 ? 23.106 -47.269 15.432 1.00 18.29 181 ALA A N 1
ATOM 1538 C CA . ALA A 1 181 ? 22.090 -46.478 16.113 1.00 18.24 181 ALA A CA 1
ATOM 1539 C C . ALA A 1 181 ? 22.449 -46.215 17.576 1.00 17.46 181 ALA A C 1
ATOM 1540 O O . ALA A 1 181 ? 22.317 -45.092 18.060 1.00 18.59 181 ALA A O 1
ATOM 1542 N N . LYS A 1 182 ? 22.900 -47.247 18.281 1.00 18.35 182 LYS A N 1
ATOM 1543 C CA . LYS A 1 182 ? 23.259 -47.084 19.685 1.00 18.20 182 LYS A CA 1
ATOM 1544 C C . LYS A 1 182 ? 24.426 -46.121 19.858 1.00 17.64 182 LYS A C 1
ATOM 1545 O O . LYS A 1 182 ? 24.470 -45.367 20.830 1.00 18.72 182 LYS A O 1
ATOM 1551 N N . TYR A 1 183 ? 25.365 -46.135 18.914 1.00 18.03 183 TYR A N 1
ATOM 1552 C CA . TYR A 1 183 ? 26.516 -45.236 18.994 1.00 17.44 183 TYR A CA 1
ATOM 1553 C C . TYR A 1 183 ? 26.086 -43.784 18.801 1.00 16.56 183 TYR A C 1
ATOM 1554 O O . TYR A 1 183 ? 26.576 -42.888 19.487 1.00 16.91 183 TYR A O 1
ATOM 1563 N N . LEU A 1 184 ? 25.179 -43.556 17.857 1.00 15.87 184 LEU A N 1
ATOM 1564 C CA . LEU A 1 184 ? 24.686 -42.211 17.586 1.00 15.92 184 LEU A CA 1
ATOM 1565 C C . LEU A 1 184 ? 23.929 -41.662 18.796 1.00 16.11 184 LEU A C 1
ATOM 1566 O O . LEU A 1 184 ? 24.115 -40.511 19.191 1.00 14.49 184 LEU A O 1
ATOM 1571 N N . LYS A 1 185 ? 23.075 -42.491 19.384 1.00 15.43 185 LYS A N 1
ATOM 1572 C CA . LYS A 1 185 ? 22.305 -42.074 20.554 1.00 18.54 185 LYS A CA 1
ATOM 1573 C C . LYS A 1 185 ? 23.230 -41.721 21.716 1.00 16.23 185 LYS A C 1
ATOM 1574 O O . LYS A 1 185 ? 23.074 -40.677 22.352 1.00 19.29 185 LYS A O 1
ATOM 1580 N N . ASP A 1 186 ? 24.206 -42.581 21.985 1.00 18.89 186 ASP A N 1
ATOM 1581 C CA . ASP A 1 186 ? 25.137 -42.330 23.078 1.00 18.24 186 ASP A CA 1
ATOM 1582 C C . ASP A 1 186 ? 25.943 -41.061 22.831 1.00 18.53 186 ASP A C 1
ATOM 1583 O O . ASP A 1 186 ? 26.163 -40.262 23.744 1.00 17.06 186 ASP A O 1
ATOM 1588 N N . THR A 1 187 ? 26.380 -40.882 21.590 1.00 16.40 187 THR A N 1
ATOM 1589 C CA . THR A 1 187 ? 27.171 -39.714 21.227 1.00 16.37 187 THR A CA 1
ATOM 1590 C C . THR A 1 187 ? 26.388 -38.413 21.375 1.00 15.37 187 THR A C 1
ATOM 1591 O O . THR A 1 187 ? 26.896 -37.438 21.932 1.00 16.54 187 THR A O 1
ATOM 1595 N N . VAL A 1 188 ? 25.152 -38.386 20.890 1.00 16.03 188 VAL A N 1
ATOM 1596 C CA . VAL A 1 188 ? 24.363 -37.174 21.020 1.00 15.83 188 VAL A CA 1
ATOM 1597 C C . VAL A 1 188 ? 24.118 -36.877 22.500 1.00 18.60 188 VAL A C 1
ATOM 1598 O O . VAL A 1 188 ? 24.095 -35.716 22.901 1.00 16.47 188 VAL A O 1
ATOM 1602 N N . ASP A 1 189 ? 23.945 -37.921 23.310 1.00 19.05 189 ASP A N 1
ATOM 1603 C CA . ASP A 1 189 ? 23.719 -37.734 24.745 1.00 21.13 189 ASP A CA 1
ATOM 1604 C C . ASP A 1 189 ? 24.902 -37.026 25.402 1.00 20.93 189 ASP A C 1
ATOM 1605 O O . ASP A 1 189 ? 24.723 -36.110 26.203 1.00 20.75 189 ASP A O 1
ATOM 1610 N N . ARG A 1 190 ? 26.111 -37.463 25.062 1.00 20.37 190 ARG A N 1
ATOM 1611 C CA . ARG A 1 190 ? 27.324 -36.890 25.638 1.00 21.51 190 ARG A CA 1
ATOM 1612 C C . ARG A 1 190 ? 27.586 -35.464 25.162 1.00 21.53 190 ARG A C 1
ATOM 1613 O O . ARG A 1 190 ? 28.229 -34.680 25.861 1.00 22.23 190 ARG A O 1
ATOM 1621 N N . ILE A 1 191 ? 27.095 -35.131 23.973 1.00 20.52 191 ILE A N 1
ATOM 1622 C CA . ILE A 1 191 ? 27.246 -33.777 23.450 1.00 20.45 191 ILE A CA 1
ATOM 1623 C C . ILE A 1 191 ? 26.236 -32.911 24.194 1.00 22.05 191 ILE A C 1
ATOM 1624 O O . ILE A 1 191 ? 26.557 -31.825 24.677 1.00 22.44 191 ILE A O 1
ATOM 1629 N N . TYR A 1 192 ? 25.009 -33.414 24.286 1.00 21.16 192 TYR A N 1
ATOM 1630 C CA . TYR A 1 192 ? 23.933 -32.694 24.950 1.00 22.14 192 TYR A CA 1
ATOM 1631 C C . TYR A 1 192 ? 24.234 -32.332 26.406 1.00 22.63 192 TYR A C 1
ATOM 1632 O O . TYR A 1 192 ? 24.055 -31.183 26.808 1.00 23.85 192 TYR A O 1
ATOM 1641 N N . ASN A 1 193 ? 24.684 -33.302 27.198 1.00 24.36 193 ASN A N 1
ATOM 1642 C CA . ASN A 1 193 ? 24.974 -33.024 28.604 1.00 26.63 193 ASN A CA 1
ATOM 1643 C C . ASN A 1 193 ? 26.334 -32.378 28.844 1.00 27.59 193 ASN A C 1
ATOM 1644 O O . ASN A 1 193 ? 26.705 -32.101 29.985 1.00 27.59 193 ASN A O 1
ATOM 1649 N N . GLY A 1 194 ? 27.079 -32.144 27.769 1.00 26.28 194 GLY A N 1
ATOM 1650 C CA . GLY A 1 194 ? 28.373 -31.497 27.894 1.00 25.98 194 GLY A CA 1
ATOM 1651 C C . GLY A 1 194 ? 29.559 -32.324 28.357 1.00 26.10 194 GLY A C 1
ATOM 1652 O O . GLY A 1 194 ? 30.595 -31.758 28.702 1.00 28.42 194 GLY A O 1
ATOM 1653 N N . GLU A 1 195 ? 29.430 -33.647 28.371 1.00 24.84 195 GLU A N 1
ATOM 1654 C CA . GLU A 1 195 ? 30.539 -34.499 28.793 1.00 24.73 195 GLU A CA 1
ATOM 1655 C C . GLU A 1 195 ? 31.723 -34.275 27.859 1.00 23.02 195 GLU A C 1
ATOM 1656 O O . GLU A 1 195 ? 32.878 -34.249 28.286 1.00 22.50 195 GLU A O 1
ATOM 1662 N N . LEU A 1 196 ? 31.422 -34.139 26.573 1.00 21.10 196 LEU A N 1
ATOM 1663 C CA . LEU A 1 196 ? 32.438 -33.885 25.560 1.00 19.95 196 LEU A CA 1
ATOM 1664 C C . LEU A 1 196 ? 31.996 -32.629 24.820 1.00 19.72 196 LEU A C 1
ATOM 1665 O O . LEU A 1 196 ? 30.833 -32.504 24.426 1.00 20.01 196 LEU A O 1
ATOM 1670 N N . ASN A 1 197 ? 32.932 -31.700 24.651 1.00 17.16 197 ASN A N 1
ATOM 1671 C CA . ASN A 1 197 ? 32.667 -30.413 24.019 1.00 17.44 197 ASN A CA 1
ATOM 1672 C C . ASN A 1 197 ? 33.444 -30.282 22.708 1.00 15.34 197 ASN A C 1
ATOM 1673 O O . ASN A 1 197 ? 34.671 -30.235 22.714 1.00 14.42 197 ASN A O 1
ATOM 1678 N N . LEU A 1 198 ? 32.722 -30.216 21.591 1.00 16.63 198 LEU A N 1
ATOM 1679 C CA . LEU A 1 198 ? 33.351 -30.133 20.273 1.00 16.41 198 LEU A CA 1
ATOM 1680 C C . LEU A 1 198 ? 34.208 -28.896 20.016 1.00 16.79 198 LEU A C 1
ATOM 1681 O O . LEU A 1 198 ? 35.259 -28.993 19.380 1.00 17.23 198 LEU A O 1
ATOM 1686 N N . GLU A 1 199 ? 33.771 -27.737 20.496 1.00 16.80 199 GLU A N 1
ATOM 1687 C CA . GLU A 1 199 ? 34.552 -26.518 20.304 1.00 18.04 199 GLU A CA 1
ATOM 1688 C C . GLU A 1 199 ? 35.892 -26.669 21.023 1.00 16.78 199 GLU A C 1
ATOM 1689 O O . GLU A 1 199 ? 36.938 -26.262 20.512 1.00 15.21 199 GLU A O 1
ATOM 1695 N N . TYR A 1 200 ? 35.856 -27.256 22.215 1.00 14.79 200 TYR A N 1
ATOM 1696 C CA . TYR A 1 200 ? 37.077 -27.458 22.985 1.00 13.62 200 TYR A CA 1
ATOM 1697 C C . TYR A 1 200 ? 37.988 -28.449 22.270 1.00 12.98 200 TYR A C 1
ATOM 1698 O O . TYR A 1 200 ? 39.179 -28.212 22.113 1.00 13.11 200 TYR A O 1
ATOM 1707 N N . ILE A 1 201 ? 37.416 -29.564 21.835 1.00 13.84 201 ILE A N 1
ATOM 1708 C CA . ILE A 1 201 ? 38.187 -30.588 21.146 1.00 12.82 201 ILE A CA 1
ATOM 1709 C C . ILE A 1 201 ? 38.831 -30.038 19.877 1.00 12.00 201 ILE A C 1
ATOM 1710 O O . ILE A 1 201 ? 39.987 -30.337 19.585 1.00 13.19 201 ILE A O 1
ATOM 1715 N N . LYS A 1 202 ? 38.095 -29.211 19.142 1.00 12.08 202 LYS A N 1
ATOM 1716 C CA . LYS A 1 202 ? 38.621 -28.626 17.909 1.00 13.48 202 LYS A CA 1
ATOM 1717 C C . LYS A 1 202 ? 39.816 -27.694 18.152 1.00 14.57 202 LYS A C 1
ATOM 1718 O O . LYS A 1 202 ? 40.635 -27.489 17.260 1.00 13.79 202 LYS A O 1
ATOM 1724 N N . SER A 1 203 ? 39.928 -27.147 19.361 1.00 15.12 203 SER A N 1
ATOM 1725 C CA . SER A 1 203 ? 41.025 -26.235 19.676 1.00 15.59 203 SER A CA 1
ATOM 1726 C C . SER A 1 203 ? 42.331 -26.948 20.023 1.00 16.08 203 SER A C 1
ATOM 1727 O O . SER A 1 203 ? 43.394 -26.328 20.026 1.00 18.10 203 SER A O 1
ATOM 1730 N N . LEU A 1 204 ? 42.247 -28.243 20.315 1.00 16.48 204 LEU A N 1
ATOM 1731 C CA . LEU A 1 204 ? 43.416 -29.043 20.689 1.00 15.68 204 LEU A CA 1
ATOM 1732 C C . LEU A 1 204 ? 44.356 -29.322 19.518 1.00 16.93 204 LEU A C 1
ATOM 1733 O O . LEU A 1 204 ? 43.945 -29.255 18.361 1.00 16.60 204 LEU A O 1
ATOM 1738 N N . ASN A 1 205 ? 45.618 -29.634 19.812 1.00 15.93 205 ASN A N 1
ATOM 1739 C CA . ASN A 1 205 ? 46.549 -29.949 18.736 1.00 16.64 205 ASN A CA 1
ATOM 1740 C C . ASN A 1 205 ? 46.101 -31.281 18.132 1.00 15.60 205 ASN A C 1
ATOM 1741 O O . ASN A 1 205 ? 45.305 -32.009 18.734 1.00 16.06 205 ASN A O 1
ATOM 1746 N N . ASP A 1 206 ? 46.611 -31.592 16.946 1.00 16.41 206 ASP A N 1
ATOM 1747 C CA . ASP A 1 206 ? 46.235 -32.808 16.227 1.00 16.80 206 ASP A CA 1
ATOM 1748 C C . ASP A 1 206 ? 46.149 -34.099 17.037 1.00 15.68 206 ASP A C 1
ATOM 1749 O O . ASP A 1 206 ? 45.120 -34.776 17.018 1.00 14.86 206 ASP A O 1
ATOM 1754 N N . ASN A 1 207 ? 47.219 -34.455 17.741 1.00 15.98 207 ASN A N 1
ATOM 1755 C CA . ASN A 1 207 ? 47.205 -35.694 18.509 1.00 16.46 207 ASN A 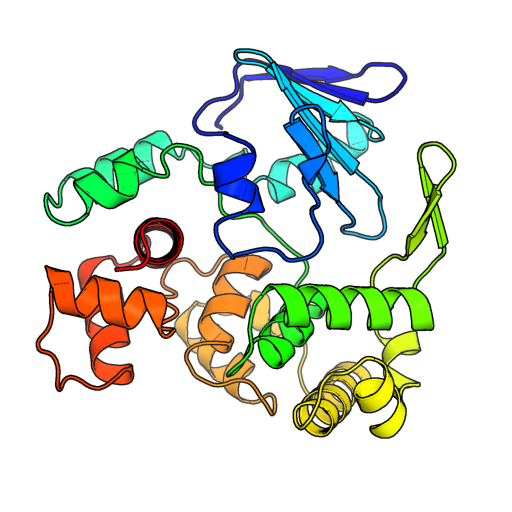CA 1
ATOM 1756 C C . ASN A 1 207 ? 46.227 -35.713 19.679 1.00 16.81 207 ASN A C 1
ATOM 1757 O O . ASN A 1 207 ? 45.555 -36.717 19.907 1.00 15.72 207 ASN A O 1
ATOM 1762 N N . GLU A 1 208 ? 46.139 -34.618 20.425 1.00 17.33 208 GLU A N 1
ATOM 1763 C CA . GLU A 1 208 ? 45.221 -34.587 21.559 1.00 16.60 208 GLU A CA 1
ATOM 1764 C C . GLU A 1 208 ? 43.775 -34.570 21.087 1.00 15.64 208 GLU A C 1
ATOM 1765 O O . GLU A 1 208 ? 42.900 -35.160 21.723 1.00 14.28 208 GLU A O 1
ATOM 1771 N N . CYS A 1 209 ? 43.536 -33.899 19.964 1.00 13.90 209 CYS A N 1
ATOM 1772 C CA . CYS A 1 209 ? 42.204 -33.813 19.368 1.00 12.77 209 CYS A CA 1
ATOM 1773 C C . CYS A 1 209 ? 41.746 -35.228 19.002 1.00 13.31 209 CYS A C 1
ATOM 1774 O O . CYS A 1 209 ? 40.620 -35.641 19.307 1.00 13.21 209 CYS A O 1
ATOM 1777 N N . HIS A 1 210 ? 42.639 -35.967 18.351 1.00 12.81 210 HIS A N 1
ATOM 1778 C CA . HIS A 1 210 ? 42.383 -37.341 17.924 1.00 12.36 210 HIS A CA 1
ATOM 1779 C C . HIS A 1 210 ? 41.994 -38.223 19.115 1.00 13.84 210 HIS A C 1
ATOM 1780 O O . HIS A 1 210 ? 41.013 -38.971 19.060 1.00 13.29 210 HIS A O 1
ATOM 1787 N N . GLU A 1 211 ? 42.766 -38.132 20.193 1.00 15.65 211 GLU A N 1
ATOM 1788 C CA . GLU A 1 211 ? 42.492 -38.930 21.382 1.00 16.93 211 GLU A CA 1
ATOM 1789 C C . GLU A 1 211 ? 41.132 -38.621 22.005 1.00 17.01 211 GLU A C 1
ATOM 1790 O O . GLU A 1 211 ? 40.419 -39.534 22.423 1.00 16.43 211 GLU A O 1
ATOM 1796 N N . GLU A 1 212 ? 40.764 -37.345 22.065 1.00 15.64 212 GLU A N 1
ATOM 1797 C CA . GLU A 1 212 ? 39.468 -36.982 22.635 1.00 16.47 212 GLU A CA 1
ATOM 1798 C C . GLU A 1 212 ? 38.317 -37.501 21.773 1.00 15.84 212 GLU A C 1
ATOM 1799 O O . GLU A 1 212 ? 37.317 -37.983 22.294 1.00 15.63 212 GLU A O 1
ATOM 1805 N N . LEU A 1 213 ? 38.457 -37.404 20.453 1.00 13.85 213 LEU A N 1
ATOM 1806 C CA . LEU A 1 213 ? 37.410 -37.876 19.555 1.00 12.91 213 LEU A CA 1
ATOM 1807 C C . LEU A 1 213 ? 37.159 -39.374 19.712 1.00 13.77 213 LEU A C 1
ATOM 1808 O O . LEU A 1 213 ? 36.028 -39.834 19.575 1.00 13.77 213 LEU A O 1
ATOM 1813 N N . LYS A 1 214 ? 38.209 -40.136 20.003 1.00 15.04 214 LYS A N 1
ATOM 1814 C CA . LYS A 1 214 ? 38.045 -41.575 20.168 1.00 15.81 214 LYS A CA 1
ATOM 1815 C C . LYS A 1 214 ? 37.247 -41.940 21.418 1.00 16.55 214 LYS A C 1
ATOM 1816 O O . LYS A 1 214 ? 36.889 -43.093 21.610 1.00 15.66 214 LYS A O 1
ATOM 1822 N N . LYS A 1 215 ? 36.966 -40.966 22.273 1.00 15.45 215 LYS A N 1
ATOM 1823 C CA . LYS A 1 215 ? 36.182 -41.255 23.466 1.00 16.82 215 LYS A CA 1
ATOM 1824 C C . LYS A 1 215 ? 34.725 -41.539 23.095 1.00 18.10 215 LYS A C 1
ATOM 1825 O O . LYS A 1 215 ? 34.011 -42.216 23.835 1.00 18.98 215 LYS A O 1
ATOM 1831 N N . PHE A 1 216 ? 34.288 -41.022 21.948 1.00 15.80 216 PHE A N 1
ATOM 1832 C CA . PHE A 1 216 ? 32.916 -41.233 21.477 1.00 16.40 216 PHE A CA 1
ATOM 1833 C C . PHE A 1 216 ? 32.708 -42.667 21.000 1.00 16.65 216 PHE A C 1
ATOM 1834 O O . PHE A 1 216 ? 33.548 -43.213 20.295 1.00 16.11 216 PHE A O 1
ATOM 1842 N N A MET A 1 217 ? 31.581 -43.266 21.370 0.50 16.41 217 MET A N 1
ATOM 1843 N N B MET A 1 217 ? 31.592 -43.279 21.382 0.50 16.80 217 MET A N 1
ATOM 1844 C CA A MET A 1 217 ? 31.276 -44.624 20.936 0.50 17.01 217 MET A CA 1
ATOM 1845 C CA B MET A 1 217 ? 31.306 -44.642 20.947 0.50 17.63 217 MET A CA 1
ATOM 1846 C C A MET A 1 217 ? 31.056 -44.613 19.427 0.50 16.01 217 MET A C 1
ATOM 1847 C C B MET A 1 217 ? 31.042 -44.633 19.443 0.50 16.51 217 MET A C 1
ATOM 1848 O O A MET A 1 217 ? 30.328 -43.767 18.908 0.50 16.87 217 MET A O 1
ATOM 1849 O O B MET A 1 217 ? 30.274 -43.811 18.946 0.50 17.38 217 MET A O 1
ATOM 1858 N N . GLY A 1 218 ? 31.685 -45.549 18.725 1.00 15.62 218 GLY A N 1
ATOM 1859 C CA . GLY A 1 218 ? 31.519 -45.615 17.283 1.00 15.83 218 GLY A CA 1
ATOM 1860 C C . GLY A 1 218 ? 32.657 -44.922 16.559 1.00 14.16 218 GLY A C 1
ATOM 1861 O O . GLY A 1 218 ? 32.753 -44.975 15.334 1.00 14.41 218 GLY A O 1
ATOM 1862 N N . VAL A 1 219 ? 33.522 -44.265 17.321 1.00 14.13 219 VAL A N 1
ATOM 1863 C CA . VAL A 1 219 ? 34.663 -43.564 16.740 1.00 14.24 219 VAL A CA 1
ATOM 1864 C C . VAL A 1 219 ? 35.984 -44.249 17.068 1.00 15.73 219 VAL A C 1
ATOM 1865 O O . VAL A 1 219 ? 36.373 -44.327 18.229 1.00 16.06 219 VAL A O 1
ATOM 1869 N N . GLY A 1 220 ? 36.671 -44.734 16.040 1.00 14.81 220 GLY A N 1
ATOM 1870 C CA . GLY A 1 220 ? 37.959 -45.377 16.230 1.00 14.58 220 GLY A CA 1
ATOM 1871 C C . GLY A 1 220 ? 39.028 -44.497 15.597 1.00 15.14 220 GLY A C 1
ATOM 1872 O O . GLY A 1 220 ? 38.778 -43.313 15.371 1.00 13.82 220 GLY A O 1
ATOM 1873 N N . PRO A 1 221 ? 40.219 -45.034 15.290 1.00 15.36 221 PRO A N 1
ATOM 1874 C CA . PRO A 1 221 ? 41.306 -44.253 14.681 1.00 16.30 221 PRO A CA 1
ATOM 1875 C C . PRO A 1 221 ? 40.974 -43.629 13.322 1.00 15.42 221 PRO A C 1
ATOM 1876 O O . PRO A 1 221 ? 41.368 -42.497 13.035 1.00 15.00 221 PRO A O 1
ATOM 1880 N N A GLN A 1 222 ? 40.255 -44.378 12.489 0.50 14.62 222 GLN A N 1
ATOM 1881 N N B GLN A 1 222 ? 40.251 -44.378 12.498 0.50 15.41 222 GLN A N 1
ATOM 1882 C CA A GLN A 1 222 ? 39.876 -43.917 11.152 0.50 13.10 222 GLN A CA 1
ATOM 1883 C CA B GLN A 1 222 ? 39.884 -43.926 11.163 0.50 14.54 222 GLN A CA 1
ATOM 1884 C C A GLN A 1 222 ? 38.799 -42.839 11.194 0.50 13.37 222 GLN A C 1
ATOM 1885 C C B GLN A 1 222 ? 38.800 -42.849 11.190 0.50 14.30 222 GLN A C 1
ATOM 1886 O O A GLN A 1 222 ? 38.942 -41.783 10.576 0.50 12.34 222 GLN A O 1
ATOM 1887 O O B GLN A 1 222 ? 38.941 -41.802 10.557 0.50 13.32 222 GLN A O 1
ATOM 1898 N N . VAL A 1 223 ? 37.723 -43.099 11.927 1.00 13.60 223 VAL A N 1
ATOM 1899 C CA . VAL A 1 223 ? 36.637 -42.132 12.018 1.00 12.76 223 VAL A CA 1
ATOM 1900 C C . VAL A 1 223 ? 37.128 -40.857 12.709 1.00 13.11 223 VAL A C 1
ATOM 1901 O O . VAL A 1 223 ? 36.758 -39.745 12.316 1.00 12.28 223 VAL A O 1
ATOM 1905 N N . ALA A 1 224 ? 37.976 -41.012 13.726 1.00 12.05 224 ALA A N 1
ATOM 1906 C CA . ALA A 1 224 ? 38.508 -39.852 14.436 1.00 11.26 224 ALA A CA 1
ATOM 1907 C C . ALA A 1 224 ? 39.325 -38.976 13.482 1.00 11.36 224 ALA A C 1
ATOM 1908 O O . ALA A 1 224 ? 39.200 -37.748 13.499 1.00 11.50 224 ALA A O 1
ATOM 1910 N N . ASP A 1 225 ? 40.165 -39.601 12.657 1.00 11.40 225 ASP A N 1
ATOM 1911 C CA . ASP A 1 225 ? 40.971 -38.844 11.699 1.00 10.42 225 ASP A CA 1
ATOM 1912 C C . ASP A 1 225 ? 40.076 -38.116 10.694 1.00 11.22 225 ASP A C 1
ATOM 1913 O O . ASP A 1 225 ? 40.340 -36.969 10.344 1.00 10.89 225 ASP A O 1
ATOM 1918 N N . CYS A 1 226 ? 39.020 -38.778 10.230 1.00 10.81 226 CYS A N 1
ATOM 1919 C CA . CYS A 1 226 ? 38.107 -38.141 9.287 1.00 10.38 226 CYS A CA 1
ATOM 1920 C C . CYS A 1 226 ? 37.466 -36.927 9.930 1.00 10.84 226 CYS A C 1
ATOM 1921 O O . CYS A 1 226 ? 37.397 -35.857 9.328 1.00 10.74 226 CYS A O 1
ATOM 1924 N N . ILE A 1 227 ? 36.990 -37.093 11.159 1.00 10.41 227 ILE A N 1
ATOM 1925 C CA . ILE A 1 227 ? 36.347 -35.985 11.853 1.00 11.09 227 ILE A CA 1
ATOM 1926 C C . ILE A 1 227 ? 37.284 -34.792 12.045 1.00 10.59 227 ILE A C 1
ATOM 1927 O O . ILE A 1 227 ? 36.922 -33.659 11.719 1.00 10.68 227 ILE A O 1
ATOM 1932 N N . MET A 1 228 ? 38.487 -35.027 12.560 1.00 10.04 228 MET A N 1
ATOM 1933 C CA . MET A 1 228 ? 39.369 -33.892 12.783 1.00 9.76 228 MET A CA 1
ATOM 1934 C C . MET A 1 228 ? 39.882 -33.264 11.500 1.00 10.51 228 MET A C 1
ATOM 1935 O O . MET A 1 228 ? 40.143 -32.062 11.463 1.00 12.33 228 MET A O 1
ATOM 1940 N N . LEU A 1 229 ? 40.003 -34.058 10.443 1.00 10.73 229 LEU A N 1
ATOM 1941 C CA . LEU A 1 229 ? 40.458 -33.522 9.164 1.00 10.10 229 LEU A CA 1
ATOM 1942 C C . LEU A 1 229 ? 39.366 -32.680 8.503 1.00 12.14 229 LEU A C 1
ATOM 1943 O O . LEU A 1 229 ? 39.583 -31.518 8.150 1.00 10.94 229 LEU A O 1
ATOM 1948 N N . PHE A 1 230 ? 38.185 -33.273 8.364 1.00 9.61 230 PHE A N 1
ATOM 1949 C CA . PHE A 1 230 ? 37.072 -32.626 7.683 1.00 9.53 230 PHE A CA 1
ATOM 1950 C C . PHE A 1 230 ? 36.321 -31.524 8.424 1.00 11.76 230 PHE A C 1
ATOM 1951 O O . PHE A 1 230 ? 35.651 -30.711 7.786 1.00 11.78 230 PHE A O 1
ATOM 1959 N N . SER A 1 231 ? 36.422 -31.480 9.752 1.00 11.63 231 SER A N 1
ATOM 1960 C CA . SER A 1 231 ? 35.717 -30.445 10.509 1.00 11.05 231 SER A CA 1
ATOM 1961 C C . SER A 1 231 ? 36.576 -29.672 11.503 1.00 11.10 231 SER A C 1
ATOM 1962 O O . SER A 1 231 ? 36.109 -28.695 12.099 1.00 11.81 231 SER A O 1
ATOM 1965 N N . MET A 1 232 ? 37.828 -30.081 11.681 1.00 11.06 232 MET A N 1
ATOM 1966 C CA . MET A 1 232 ? 38.687 -29.394 12.640 1.00 11.11 232 MET A CA 1
ATOM 1967 C C . MET A 1 232 ? 40.036 -28.958 12.084 1.00 11.35 232 MET A C 1
ATOM 1968 O O . MET A 1 232 ? 40.882 -28.451 12.821 1.00 11.51 232 MET A O 1
ATOM 1973 N N . GLN A 1 233 ? 40.221 -29.155 10.783 1.00 10.66 233 GLN A N 1
ATOM 1974 C CA . GLN A 1 233 ? 41.447 -28.774 10.089 1.00 10.94 233 GLN A CA 1
ATOM 1975 C C . GLN A 1 233 ? 42.744 -29.271 10.728 1.00 12.45 233 GLN A C 1
ATOM 1976 O O . GLN A 1 233 ? 43.730 -28.538 10.797 1.00 12.50 233 GLN A O 1
ATOM 1982 N N . LYS A 1 234 ? 42.743 -30.518 11.194 1.00 11.76 234 LYS A N 1
ATOM 1983 C CA . LYS A 1 234 ? 43.939 -31.112 11.791 1.00 12.73 234 LYS A CA 1
ATOM 1984 C C . LYS A 1 234 ? 44.537 -31.909 10.638 1.00 12.38 234 LYS A C 1
ATOM 1985 O O . LYS A 1 234 ? 44.249 -33.093 10.462 1.00 11.90 234 LYS A O 1
ATOM 1991 N N . TYR A 1 235 ? 45.383 -31.249 9.853 1.00 11.41 235 TYR A N 1
ATOM 1992 C CA . TYR A 1 235 ? 45.949 -31.869 8.660 1.00 11.26 235 TYR A CA 1
ATOM 1993 C C . TYR A 1 235 ? 46.969 -32.989 8.772 1.00 11.38 235 TYR A C 1
ATOM 1994 O O . TYR A 1 235 ? 47.381 -33.538 7.749 1.00 12.33 235 TYR A O 1
ATOM 2003 N N . SER A 1 236 ? 47.385 -33.346 9.986 1.00 11.37 236 SER A N 1
ATOM 2004 C CA . SER A 1 236 ? 48.323 -34.457 10.120 1.00 11.53 236 SER A CA 1
ATOM 2005 C C . SER A 1 236 ? 47.516 -35.756 10.203 1.00 12.27 236 SER A C 1
ATOM 2006 O O . SER A 1 236 ? 48.070 -36.850 10.334 1.00 12.80 236 SER A O 1
ATOM 2009 N N . ALA A 1 237 ? 46.194 -35.633 10.122 1.00 12.38 237 ALA A N 1
ATOM 2010 C CA . ALA A 1 237 ? 45.329 -36.809 10.158 1.00 11.58 237 ALA A CA 1
ATOM 2011 C C . ALA A 1 237 ? 45.602 -37.676 8.934 1.00 11.79 237 ALA A C 1
ATOM 2012 O O . ALA A 1 237 ? 45.938 -37.164 7.866 1.00 11.56 237 ALA A O 1
ATOM 2014 N N . PHE A 1 238 ? 45.465 -38.991 9.089 1.00 11.58 238 PHE A N 1
ATOM 2015 C CA . PHE A 1 238 ? 45.661 -39.902 7.967 1.00 11.65 238 PHE A CA 1
ATOM 2016 C C . PHE A 1 238 ? 44.669 -41.044 8.139 1.00 12.78 238 PHE A C 1
ATOM 2017 O O . PHE A 1 238 ? 45.024 -42.128 8.600 1.00 12.55 238 PHE A O 1
ATOM 2025 N N . PRO A 1 239 ? 43.398 -40.802 7.788 1.00 12.78 239 PRO A N 1
ATOM 2026 C CA . PRO A 1 239 ? 42.370 -41.840 7.927 1.00 12.77 239 PRO A CA 1
ATOM 2027 C C . PRO A 1 239 ? 42.571 -43.026 6.999 1.00 12.99 239 PRO A C 1
ATOM 2028 O O . PRO A 1 239 ? 42.505 -42.891 5.775 1.00 15.20 239 PRO A O 1
ATOM 2032 N N . VAL A 1 240 ? 42.824 -44.190 7.590 1.00 13.24 240 VAL A N 1
ATOM 2033 C CA . VAL A 1 240 ? 43.040 -45.398 6.809 1.00 13.89 240 VAL A CA 1
ATOM 2034 C C . VAL A 1 240 ? 41.799 -46.288 6.755 1.00 15.15 240 VAL A C 1
ATOM 2035 O O . VAL A 1 240 ? 41.529 -47.063 7.679 1.00 17.07 240 VAL A O 1
ATOM 2039 N N . ASP A 1 241 ? 41.040 -46.159 5.671 1.00 14.89 241 ASP A N 1
ATOM 2040 C CA . ASP A 1 241 ? 39.854 -46.981 5.472 1.00 16.76 241 ASP A CA 1
ATOM 2041 C C . ASP A 1 241 ? 40.285 -48.058 4.484 1.00 16.91 241 ASP A C 1
ATOM 2042 O O . ASP A 1 241 ? 41.477 -48.206 4.206 1.00 16.34 241 ASP A O 1
ATOM 2047 N N . THR A 1 242 ? 39.330 -48.804 3.941 1.00 16.59 242 THR A N 1
ATOM 2048 C CA . THR A 1 242 ? 39.674 -49.859 2.999 1.00 17.26 242 THR A CA 1
ATOM 2049 C C . THR A 1 242 ? 40.418 -49.349 1.757 1.00 16.84 242 THR A C 1
ATOM 2050 O O . THR A 1 242 ? 41.376 -49.978 1.298 1.00 17.44 242 THR A O 1
ATOM 2054 N N . TRP A 1 243 ? 39.995 -48.206 1.225 1.00 14.84 243 TRP A N 1
ATOM 2055 C CA . TRP A 1 243 ? 40.626 -47.657 0.028 1.00 14.27 243 TRP A CA 1
ATOM 2056 C C . TRP A 1 243 ? 42.041 -47.132 0.245 1.00 14.09 243 TRP A C 1
ATOM 2057 O O . TRP A 1 243 ? 42.924 -47.379 -0.573 1.00 15.33 243 TRP A O 1
ATOM 2068 N N . VAL A 1 244 ? 42.254 -46.407 1.337 1.00 12.90 244 VAL A N 1
ATOM 2069 C CA . VAL A 1 244 ? 43.584 -45.882 1.635 1.00 12.37 244 VAL A CA 1
ATOM 2070 C C . VAL A 1 244 ? 44.512 -47.064 1.937 1.00 13.99 244 VAL A C 1
ATOM 2071 O O . VAL A 1 244 ? 45.692 -47.054 1.572 1.00 14.62 244 VAL A O 1
ATOM 2075 N N . LYS A 1 245 ? 43.978 -48.092 2.592 1.00 15.25 245 LYS A N 1
ATOM 2076 C CA . LYS A 1 245 ? 44.777 -49.278 2.886 1.00 16.72 245 LYS A CA 1
ATOM 2077 C C . LYS A 1 245 ? 45.286 -49.854 1.565 1.00 17.12 245 LYS A C 1
ATOM 2078 O O . LYS A 1 245 ? 46.475 -50.145 1.416 1.00 16.06 245 LYS A O 1
ATOM 2084 N N . LYS A 1 246 ? 44.382 -50.010 0.604 1.00 16.42 246 LYS A N 1
ATOM 2085 C CA . LYS A 1 246 ? 44.751 -50.555 -0.698 1.00 16.00 246 LYS A CA 1
ATOM 2086 C C . LYS A 1 246 ? 45.791 -49.687 -1.399 1.00 16.38 246 LYS A C 1
ATOM 2087 O O . LYS A 1 246 ? 46.743 -50.202 -1.989 1.00 15.77 246 LYS A O 1
ATOM 2093 N N . ALA A 1 247 ? 45.605 -48.371 -1.338 1.00 15.10 247 ALA A N 1
ATOM 2094 C CA . ALA A 1 247 ? 46.536 -47.445 -1.975 1.00 15.60 247 ALA A CA 1
ATOM 2095 C C . ALA A 1 247 ? 47.926 -47.564 -1.355 1.00 15.97 247 ALA A C 1
ATOM 2096 O O . ALA A 1 247 ? 48.933 -47.573 -2.065 1.00 16.63 247 ALA A O 1
ATOM 2098 N N . MET A 1 248 ? 47.981 -47.661 -0.030 1.00 15.03 248 MET A N 1
ATOM 2099 C CA . MET A 1 248 ? 49.262 -47.769 0.655 1.00 14.50 248 MET A CA 1
ATOM 2100 C C . MET A 1 248 ? 49.950 -49.107 0.405 1.00 16.39 248 MET A C 1
ATOM 2101 O O . MET A 1 248 ? 51.176 -49.171 0.351 1.00 15.17 248 MET A O 1
ATOM 2106 N N . MET A 1 249 ? 49.170 -50.172 0.242 1.00 16.81 249 MET A N 1
ATOM 2107 C CA . MET A 1 249 ? 49.759 -51.483 -0.014 1.00 18.57 249 MET A CA 1
ATOM 2108 C C . MET A 1 249 ? 50.267 -51.582 -1.448 1.00 19.37 249 MET A C 1
ATOM 2109 O O . MET A 1 249 ? 51.112 -52.420 -1.766 1.00 20.28 249 MET A O 1
ATOM 2114 N N . SER A 1 250 ? 49.755 -50.721 -2.316 1.00 18.32 250 SER A N 1
ATOM 2115 C CA . SER A 1 250 ? 50.189 -50.719 -3.703 1.00 20.44 250 SER A CA 1
ATOM 2116 C C . SER A 1 250 ? 51.488 -49.938 -3.857 1.00 20.26 250 SER A C 1
ATOM 2117 O O . SER A 1 250 ? 52.313 -50.251 -4.715 1.00 21.65 250 SER A O 1
ATOM 2120 N N . LEU A 1 251 ? 51.680 -48.942 -2.998 1.00 18.31 251 LEU A N 1
ATOM 2121 C CA . LEU A 1 251 ? 52.846 -48.072 -3.092 1.00 16.95 251 LEU A CA 1
ATOM 2122 C C . LEU A 1 251 ? 53.931 -48.130 -2.023 1.00 16.90 251 LEU A C 1
ATOM 2123 O O . LEU A 1 251 ? 55.120 -48.098 -2.351 1.00 16.04 251 LEU A O 1
ATOM 2128 N N . TYR A 1 252 ? 53.528 -48.210 -0.758 1.00 16.42 252 TYR A N 1
ATOM 2129 C CA . TYR A 1 252 ? 54.479 -48.145 0.351 1.00 16.83 252 TYR A CA 1
ATOM 2130 C C . TYR A 1 252 ? 54.667 -49.299 1.321 1.00 17.18 252 TYR A C 1
ATOM 2131 O O . TYR A 1 252 ? 55.761 -49.458 1.863 1.00 16.94 252 TYR A O 1
ATOM 2140 N N . VAL A 1 253 ? 53.619 -50.074 1.578 1.00 15.78 253 VAL A N 1
ATOM 2141 C CA . VAL A 1 253 ? 53.726 -51.150 2.561 1.00 17.95 253 VAL A CA 1
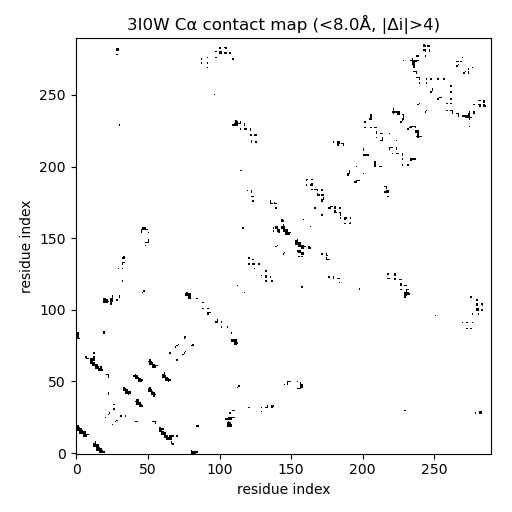ATOM 2142 C C . VAL A 1 253 ? 53.316 -52.537 2.088 1.00 18.39 253 VAL A C 1
ATOM 2143 O O . VAL A 1 253 ? 52.647 -52.688 1.069 1.00 18.44 253 VAL A O 1
ATOM 2147 N N . ALA A 1 254 ? 53.727 -53.547 2.854 1.00 21.22 254 ALA A N 1
ATOM 2148 C CA . ALA A 1 254 ? 53.422 -54.942 2.553 1.00 23.14 254 ALA A CA 1
ATOM 2149 C C . ALA A 1 254 ? 51.960 -55.257 2.876 1.00 25.10 254 ALA A C 1
ATOM 2150 O O . ALA A 1 254 ? 51.323 -54.557 3.659 1.00 23.31 254 ALA A O 1
ATOM 2152 N N . PRO A 1 255 ? 51.419 -56.333 2.284 1.00 27.90 255 PRO A N 1
ATOM 2153 C CA . PRO A 1 255 ? 50.029 -56.758 2.489 1.00 29.62 255 PRO A CA 1
ATOM 2154 C C . PRO A 1 255 ? 49.621 -57.222 3.889 1.00 31.24 255 PRO A C 1
ATOM 2155 O O . PRO A 1 255 ? 48.429 -57.361 4.168 1.00 33.76 255 PRO A O 1
ATOM 2159 N N . ASP A 1 256 ? 50.587 -57.448 4.772 1.00 31.15 256 ASP A N 1
ATOM 2160 C CA . ASP A 1 256 ? 50.269 -57.916 6.118 1.00 31.88 256 ASP A CA 1
ATOM 2161 C C . ASP A 1 256 ? 50.480 -56.870 7.209 1.00 30.27 256 ASP A C 1
ATOM 2162 O O . ASP A 1 256 ? 50.477 -57.197 8.395 1.00 31.11 256 ASP A O 1
ATOM 2167 N N . VAL A 1 257 ? 50.651 -55.614 6.811 1.00 26.37 257 VAL A N 1
ATOM 2168 C CA . VAL A 1 257 ? 50.865 -54.538 7.771 1.00 24.61 257 VAL A CA 1
ATOM 2169 C C . VAL A 1 257 ? 49.523 -54.073 8.342 1.00 23.43 257 VAL A C 1
ATOM 2170 O O . VAL A 1 257 ? 48.558 -53.899 7.601 1.00 24.11 257 VAL A O 1
ATOM 2174 N N . SER A 1 258 ? 49.472 -53.875 9.657 1.00 22.42 258 SER A N 1
ATOM 2175 C CA . SER A 1 258 ? 48.244 -53.454 10.329 1.00 21.00 258 SER A CA 1
ATOM 2176 C C . SER A 1 258 ? 47.838 -52.031 9.969 1.00 20.52 258 SER A C 1
ATOM 2177 O O . SER A 1 258 ? 48.661 -51.235 9.518 1.00 19.16 258 SER A O 1
ATOM 2180 N N . LEU A 1 259 ? 46.567 -51.712 10.187 1.00 18.77 259 LEU A N 1
ATOM 2181 C CA . LEU A 1 259 ? 46.070 -50.377 9.881 1.00 19.59 259 LEU A CA 1
ATOM 2182 C C . LEU A 1 259 ? 46.774 -49.315 10.722 1.00 18.97 259 LEU A C 1
ATOM 2183 O O . LEU A 1 259 ? 47.015 -48.204 10.254 1.00 19.13 259 LEU A O 1
ATOM 2188 N N . LYS A 1 260 ? 47.109 -49.655 11.964 1.00 18.34 260 LYS A N 1
ATOM 2189 C CA . LYS A 1 260 ? 47.799 -48.709 12.834 1.00 18.53 260 LYS A CA 1
ATOM 2190 C C . LYS A 1 260 ? 49.183 -48.404 12.275 1.00 17.80 260 LYS A C 1
ATOM 2191 O O . LYS A 1 260 ? 49.623 -47.256 12.280 1.00 17.12 260 LYS A O 1
ATOM 2197 N N . LYS A 1 261 ? 49.872 -49.437 11.802 1.00 17.93 261 LYS A N 1
ATOM 2198 C CA . LYS A 1 261 ? 51.202 -49.252 11.239 1.00 19.15 261 LYS A CA 1
ATOM 2199 C C . LYS A 1 261 ? 51.131 -48.431 9.956 1.00 17.29 261 LYS A C 1
ATOM 2200 O O . LYS A 1 261 ? 52.039 -47.653 9.661 1.00 16.99 261 LYS A O 1
ATOM 2206 N N . ILE A 1 262 ? 50.054 -48.606 9.196 1.00 16.44 262 ILE A N 1
ATOM 2207 C CA . ILE A 1 262 ? 49.881 -47.859 7.956 1.00 15.10 262 ILE A CA 1
ATOM 2208 C C . ILE A 1 262 ? 49.637 -46.393 8.299 1.00 15.58 262 ILE A C 1
ATOM 2209 O O . ILE A 1 262 ? 50.189 -45.499 7.656 1.00 15.20 262 ILE A O 1
ATOM 2214 N N . ARG A 1 263 ? 48.820 -46.144 9.321 1.00 15.09 263 ARG A N 1
ATOM 2215 C CA . ARG A 1 263 ? 48.551 -44.771 9.738 1.00 14.72 263 ARG A CA 1
ATOM 2216 C C . ARG A 1 263 ? 49.843 -44.101 10.203 1.00 15.85 263 ARG A C 1
ATOM 2217 O O . ARG A 1 263 ? 50.157 -42.990 9.786 1.00 14.34 263 ARG A O 1
ATOM 2225 N N . ASP A 1 264 ? 50.601 -44.778 11.062 1.00 17.79 264 ASP A N 1
ATOM 2226 C CA . ASP A 1 264 ? 51.841 -44.197 11.568 1.00 17.80 264 ASP A CA 1
ATOM 2227 C C . ASP A 1 264 ? 52.847 -43.941 10.451 1.00 18.00 264 ASP A C 1
ATOM 2228 O O . ASP A 1 264 ? 53.555 -42.931 10.466 1.00 17.62 264 ASP A O 1
ATOM 2233 N N . PHE A 1 265 ? 52.900 -44.852 9.484 1.00 16.22 265 PHE A N 1
ATOM 2234 C CA . PHE A 1 265 ? 53.813 -44.720 8.350 1.00 16.64 265 PHE A CA 1
ATOM 2235 C C . PHE A 1 265 ? 53.440 -43.482 7.540 1.00 14.99 265 PHE A C 1
ATOM 2236 O O . PHE A 1 265 ? 54.302 -42.679 7.178 1.00 16.42 265 PHE A O 1
ATOM 2244 N N . GLY A 1 266 ? 52.149 -43.336 7.254 1.00 15.28 266 GLY A N 1
ATOM 2245 C CA . GLY A 1 266 ? 51.689 -42.193 6.484 1.00 14.80 266 GLY A CA 1
ATOM 2246 C C . GLY A 1 266 ? 51.932 -40.857 7.164 1.00 13.70 266 GLY A C 1
ATOM 2247 O O . GLY A 1 266 ? 52.408 -39.906 6.540 1.00 13.66 266 GLY A O 1
ATOM 2248 N N . ARG A 1 267 ? 51.601 -40.772 8.448 1.00 13.91 267 ARG A N 1
ATOM 2249 C CA . ARG A 1 267 ? 51.793 -39.530 9.185 1.00 13.95 267 ARG A CA 1
ATOM 2250 C C . ARG A 1 267 ? 53.272 -39.163 9.299 1.00 15.26 267 ARG A C 1
ATOM 2251 O O . ARG A 1 267 ? 53.634 -37.993 9.244 1.00 15.18 267 ARG A O 1
ATOM 2259 N N . GLU A 1 268 ? 54.126 -40.166 9.442 1.00 16.64 268 GLU A N 1
ATOM 2260 C CA . GLU A 1 268 ? 55.556 -39.913 9.554 1.00 18.85 268 GLU A CA 1
ATOM 2261 C C . GLU A 1 268 ? 56.097 -39.376 8.231 1.00 18.25 268 GLU A C 1
ATOM 2262 O O . GLU A 1 268 ? 56.885 -38.429 8.202 1.00 19.16 268 GLU A O 1
ATOM 2268 N N . LYS A 1 269 ? 55.654 -39.973 7.133 1.00 16.94 269 LYS A N 1
ATOM 2269 C CA . LYS A 1 269 ? 56.122 -39.572 5.813 1.00 17.74 269 LYS A CA 1
ATOM 2270 C C . LYS A 1 269 ? 55.568 -38.252 5.286 1.00 17.44 269 LYS A C 1
ATOM 2271 O O . LYS A 1 269 ? 56.316 -37.424 4.757 1.00 16.98 269 LYS A O 1
ATOM 2277 N N . PHE A 1 270 ? 54.262 -38.051 5.434 1.00 15.63 270 PHE A N 1
ATOM 2278 C CA . PHE A 1 270 ? 53.625 -36.846 4.910 1.00 16.46 270 PHE A CA 1
ATOM 2279 C C . PHE A 1 270 ? 53.495 -35.678 5.883 1.00 16.22 270 PHE A C 1
ATOM 2280 O O . PHE A 1 270 ? 53.182 -34.561 5.474 1.00 16.72 270 PHE A O 1
ATOM 2288 N N . GLY A 1 271 ? 53.731 -35.933 7.166 1.00 17.23 271 GLY A N 1
ATOM 2289 C CA . GLY A 1 271 ? 53.654 -34.873 8.161 1.00 16.55 271 GLY A CA 1
ATOM 2290 C C . GLY A 1 271 ? 52.387 -34.035 8.159 1.00 16.33 271 GLY A C 1
ATOM 2291 O O . GLY A 1 271 ? 51.280 -34.573 8.177 1.00 16.17 271 GLY A O 1
ATOM 2292 N N . SER A 1 272 ? 52.553 -32.714 8.130 1.00 15.57 272 SER A N 1
ATOM 2293 C CA . SER A 1 272 ? 51.424 -31.784 8.151 1.00 16.49 272 SER A CA 1
ATOM 2294 C C . SER A 1 272 ? 50.557 -31.819 6.893 1.00 14.29 272 SER A C 1
ATOM 2295 O O . SER A 1 272 ? 49.522 -31.158 6.834 1.00 14.45 272 SER A O 1
ATOM 2298 N N . LEU A 1 273 ? 50.980 -32.572 5.885 1.00 12.97 273 LEU A N 1
ATOM 2299 C CA . LEU A 1 273 ? 50.194 -32.680 4.658 1.00 12.31 273 LEU A CA 1
ATOM 2300 C C . LEU A 1 273 ? 49.528 -34.046 4.545 1.00 11.45 273 LEU A C 1
ATOM 2301 O O . LEU A 1 273 ? 48.958 -34.377 3.505 1.00 11.36 273 LEU A O 1
ATOM 2306 N N . SER A 1 274 ? 49.604 -34.836 5.612 1.00 10.83 274 SER A N 1
ATOM 2307 C CA . SER A 1 274 ? 49.027 -36.179 5.611 1.00 11.18 274 SER A CA 1
ATOM 2308 C C . SER A 1 274 ? 47.573 -36.231 5.162 1.00 11.01 274 SER A C 1
ATOM 2309 O O . SER A 1 274 ? 47.198 -37.093 4.371 1.00 10.37 274 SER A O 1
ATOM 2312 N N . GLY A 1 275 ? 46.761 -35.310 5.669 1.00 10.26 275 GLY A N 1
ATOM 2313 C CA . GLY A 1 275 ? 45.347 -35.300 5.323 1.00 11.62 275 GLY A CA 1
ATOM 2314 C C . GLY A 1 275 ? 45.084 -35.127 3.840 1.00 12.13 275 GLY A C 1
ATOM 2315 O O . GLY A 1 275 ? 44.184 -35.750 3.273 1.00 11.10 275 GLY A O 1
ATOM 2316 N N . PHE A 1 276 ? 45.871 -34.264 3.211 1.00 11.06 276 PHE A N 1
ATOM 2317 C CA . PHE A 1 276 ? 45.735 -34.007 1.784 1.00 11.12 276 PHE A CA 1
ATOM 2318 C C . PHE A 1 276 ? 46.212 -35.223 1.005 1.00 11.32 276 PHE A C 1
ATOM 2319 O O . PHE A 1 276 ? 45.551 -35.673 0.074 1.00 10.92 276 PHE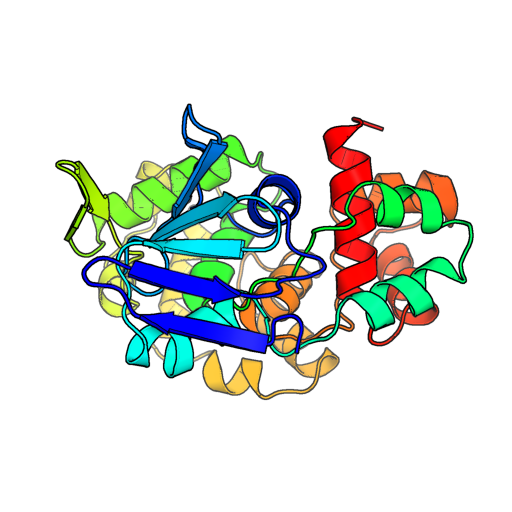 A O 1
ATOM 2327 N N . ALA A 1 277 ? 47.372 -35.750 1.387 1.00 10.23 277 ALA A N 1
ATOM 2328 C CA . ALA A 1 277 ? 47.909 -36.929 0.724 1.00 10.21 277 ALA A CA 1
ATOM 2329 C C . ALA A 1 277 ? 46.860 -38.037 0.766 1.00 11.45 277 ALA A C 1
ATOM 2330 O O . ALA A 1 277 ? 46.627 -38.725 -0.226 1.00 10.46 277 ALA A O 1
ATOM 2332 N N . GLN A 1 278 ? 46.226 -38.203 1.921 1.00 11.16 278 GLN A N 1
ATOM 2333 C CA . GLN A 1 278 ? 45.210 -39.236 2.077 1.00 10.63 278 GLN A CA 1
ATOM 2334 C C . GLN A 1 278 ? 44.044 -39.047 1.117 1.00 10.80 278 GLN A C 1
ATOM 2335 O O . GLN A 1 278 ? 43.542 -40.015 0.542 1.00 11.34 278 GLN A O 1
ATOM 2341 N N . GLN A 1 279 ? 43.612 -37.804 0.932 1.00 10.25 279 GLN A N 1
ATOM 2342 C CA . GLN A 1 279 ? 42.468 -37.571 0.063 1.00 10.81 279 GLN A CA 1
ATOM 2343 C C . GLN A 1 279 ? 42.769 -37.896 -1.392 1.00 11.30 279 GLN A C 1
ATOM 2344 O O . GLN A 1 279 ? 41.943 -38.492 -2.075 1.00 10.71 279 GLN A O 1
ATOM 2350 N N . TYR A 1 280 ? 43.950 -37.511 -1.868 1.00 10.17 280 TYR A N 1
ATOM 2351 C CA . TYR A 1 280 ? 44.308 -37.814 -3.249 1.00 11.43 280 TYR A CA 1
ATOM 2352 C C . TYR A 1 280 ? 44.387 -39.331 -3.403 1.00 12.06 280 TYR A C 1
ATOM 2353 O O . TYR A 1 280 ? 43.913 -39.892 -4.390 1.00 12.71 280 TYR A O 1
ATOM 2362 N N . LEU A 1 281 ? 44.990 -39.997 -2.421 1.00 11.27 281 LEU A N 1
ATOM 2363 C CA . LEU A 1 281 ? 45.116 -41.454 -2.473 1.00 10.90 281 LEU A CA 1
ATOM 2364 C C . LEU A 1 281 ? 43.747 -42.134 -2.481 1.00 11.99 281 LEU A C 1
ATOM 2365 O O . LEU A 1 281 ? 43.494 -43.021 -3.291 1.00 12.15 281 LEU A O 1
ATOM 2370 N N . PHE A 1 282 ? 42.874 -41.716 -1.572 1.00 11.98 282 PHE A N 1
ATOM 2371 C CA . PHE A 1 282 ? 41.528 -42.281 -1.464 1.00 12.95 282 PHE A CA 1
ATOM 2372 C C . PHE A 1 282 ? 40.749 -42.169 -2.773 1.00 12.88 282 PHE A C 1
ATOM 2373 O O . PHE A 1 282 ? 40.206 -43.151 -3.283 1.00 12.52 282 PHE A O 1
ATOM 2381 N N . TYR A 1 283 ? 40.690 -40.951 -3.294 1.00 12.84 283 TYR A N 1
ATOM 2382 C CA . TYR A 1 283 ? 39.953 -40.658 -4.514 1.00 13.61 283 TYR A CA 1
ATOM 2383 C C . TYR A 1 283 ? 40.432 -41.492 -5.702 1.00 13.41 283 TYR A C 1
ATOM 2384 O O . TYR A 1 283 ? 39.623 -42.061 -6.434 1.00 12.84 283 TYR A O 1
ATOM 2393 N N . TYR A 1 284 ? 41.745 -41.576 -5.883 1.00 13.22 284 TYR A N 1
ATOM 2394 C CA . TYR A 1 284 ? 42.308 -42.352 -6.986 1.00 14.14 284 TYR A CA 1
ATOM 2395 C C . TYR A 1 284 ? 41.986 -43.834 -6.834 1.00 14.55 284 TYR A C 1
ATOM 2396 O O . TYR A 1 284 ? 41.569 -44.494 -7.789 1.00 15.08 284 TYR A O 1
ATOM 2405 N N . ALA A 1 285 ? 42.191 -44.354 -5.629 1.00 13.95 285 ALA A N 1
ATOM 2406 C CA . ALA A 1 285 ? 41.944 -45.765 -5.357 1.00 14.27 285 ALA A CA 1
ATOM 2407 C C . ALA A 1 285 ? 40.494 -46.182 -5.578 1.00 14.76 285 ALA A C 1
ATOM 2408 O O . ALA A 1 285 ? 40.222 -47.185 -6.241 1.00 15.23 285 ALA A O 1
ATOM 2410 N N . ARG A 1 286 ? 39.566 -45.410 -5.024 1.00 14.21 286 ARG A N 1
ATOM 2411 C CA . ARG A 1 286 ? 38.147 -45.735 -5.139 1.00 15.41 286 ARG A CA 1
ATOM 2412 C C . ARG A 1 286 ? 37.581 -45.575 -6.546 1.00 16.56 286 ARG A C 1
ATOM 2413 O O . ARG A 1 286 ? 36.849 -46.440 -7.026 1.00 16.66 286 ARG A O 1
ATOM 2421 N N . GLU A 1 287 ? 37.913 -44.472 -7.206 1.00 16.72 287 GLU A N 1
ATOM 2422 C CA . GLU A 1 287 ? 37.408 -44.224 -8.553 1.00 18.63 287 GLU A CA 1
ATOM 2423 C C . GLU A 1 287 ? 37.933 -45.219 -9.578 1.00 20.87 287 GLU A C 1
ATOM 2424 O O . GLU A 1 287 ? 37.243 -45.555 -10.541 1.00 19.56 287 GLU A O 1
ATOM 2430 N N . ASN A 1 288 ? 39.159 -45.684 -9.375 1.00 22.02 288 ASN A N 1
ATOM 2431 C CA . ASN A 1 288 ? 39.756 -46.635 -10.301 1.00 24.73 288 ASN A CA 1
ATOM 2432 C C . ASN A 1 288 ? 39.631 -48.069 -9.792 1.00 26.92 288 ASN A C 1
ATOM 2433 O O . ASN A 1 288 ? 40.214 -48.993 -10.356 1.00 28.25 288 ASN A O 1
ATOM 2438 N N . ASN A 1 289 ? 38.853 -48.232 -8.725 1.00 29.44 289 ASN A N 1
ATOM 2439 C CA . ASN A 1 289 ? 38.597 -49.532 -8.110 1.00 33.18 289 ASN A CA 1
ATOM 2440 C C . ASN A 1 289 ? 39.827 -50.431 -8.095 1.00 34.97 289 ASN A C 1
ATOM 2441 O O . ASN A 1 289 ? 39.806 -51.532 -8.648 1.00 35.74 289 ASN A O 1
ATOM 2446 N N . ILE A 1 290 ? 40.899 -49.964 -7.463 1.00 36.21 290 ILE A N 1
ATOM 2447 C CA . ILE A 1 290 ? 42.122 -50.752 -7.388 1.00 37.39 290 ILE A CA 1
ATOM 2448 C C . ILE A 1 290 ? 41.921 -51.919 -6.424 1.00 38.11 290 ILE A C 1
ATOM 2449 O O . ILE A 1 290 ? 40.860 -51.959 -5.764 1.00 38.90 290 ILE A O 1
#

B-factor: mean 27.33, std 19.56, range [6.3, 105.0]

InterPro domains:
  IPR003265 HhH-GPD domain [PF00730] (121-260)
  IPR003265 HhH-GPD domain [SM00478] (124-286)
  IPR003265 HhH-GPD domain [cd00056] (116-284)
  IPR011257 DNA glycosylase [SSF48150] (114-286)
  IPR012904 8-oxoguanine DNA glycosylase, N-terminal [PF07934] (14-119)
  IPR023170 Helix-hairpin-helix, base-excision DNA repair, C-terminal [G3DSA:1.10.1670.10] (235-292)
  IPR052054 Oxidative DNA damage repair enzyme [PTHR10242] (19-284)

Nearest PDB structures (foldseek):
  3i0w-assembly1_A  TM=1.003E+00  e=4.698E-52  Clostridium acetobutylicum
  3f0z-assembly1_A  TM=9.842E-01  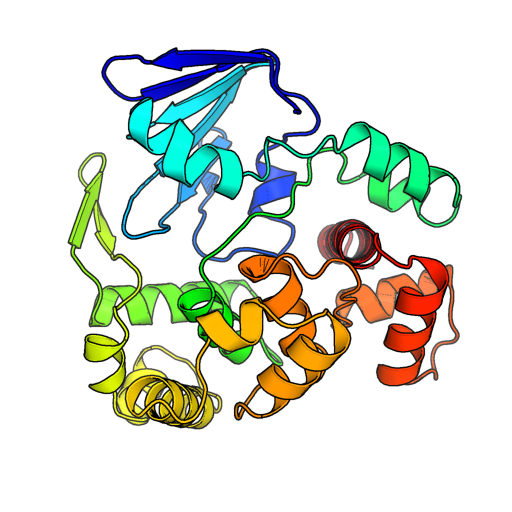e=3.362E-47  Clostridium acetobutylicum
  4ejz-assembly2_B  TM=9.769E-01  e=6.957E-33  Caldanaerobacter subterraneus subsp. tengcongensis MB4
  8bvx-assembly3_C  TM=9.147E-01  e=1.346E-17  Mus musculus
  7z5r-assembly2_B  TM=9.128E-01  e=7.003E-16  Mus musculus

Foldseek 3Di:
DQFDDWDWDPFWIKTHNGFLADVCLAPVLPLDQAWDADPVGWIWGAAPNAIWIWDDDPRMIIIGRDGPVCCVPPVCVQQPVVDDCVVLLVVQVVPVLLVVLCVVRSNYGQGAGALVLLLLLLLLVPPDDSVLSNQLQQLQQVVAFDWDDDPHDTGGHGHDLVRQQPDDLVNSVVSPSPPSSVLSNQQSVCCVVVVDDPVVLLVDALVSSLVSSCVRPSDDLQSSLSSCVRHNVNQLRARDDPQLLVLCCVRPDPPPDDPVRSRVVQSVVQPSNNNVSNSSSSSVRVVVVD